Protein AF-A0A9N9KQ76-F1 (afdb_monomer_lite)

Organism: NCBI:txid746836

Sequence (365 aa):
MQRKENQVCGQCSKRFPNPEKECYYDAKLYHSNSSHLTPNASAYTSDASDVEGSPSPPTMETELFSHFTTITAYQMPSSSSQASSIWTKKVPTMALEFPYLYNAMLGIAALHKLSLNPEHSSLRAATYQFVDHTIAGHRNDISQLHAKNAEALLVTSALLSLHAHLRPIYLSSEKGYVPPVTAFRLQRGTREIVLATEPLIGTTEIHQHFANTASLDLEQPISTSTSTPSASTPRLLIPEDTHLLPYLHSADVSPQRKHLYTSTLQLLYPILSALRTGSHPIHWTRQRLLAFPEEIPSAMVGLLEEKDALALSILARYYALLGCVKGEWWLDGRAGYEIHGLTSLMPAGWETIMEWPLSLLTLGM

Radius of gyration: 27.26 Å; chains: 1; bounding box: 66×82×79 Å

Secondary structure (DSSP, 8-state):
----PPPPPS------S-TTS-------S------------------------PPPPPPHHHHHHHHHHHTGGGGSTTTTSTTHHIIIIIHHHHHTT-HHHHHHHHHHHHHHHHHH-TT-HHHHHHHHHHHHHHHHHHHHHHTT--HHHHHHHHHHHHHHHHHHHHHHHHT--SPPP---HHHHHHHHHHHHHHHHHHHHHTTSHHHHHHHHHH-TT--------------SS-----TT-GGGHHHHH-TTS-HHHHHHHHHHHHHHHHHHHHHHHT-S-HHHHHHHHHHHHHHS-HHHHHHHHTT-HHHHHHHHHHHHHHTT--S-TTTTTHHHHHHHHHHHTSPTT-HHHHHHHHHHHHH--

Structure (mmCIF, N/CA/C/O backbone):
data_AF-A0A9N9KQ76-F1
#
_entry.id   AF-A0A9N9KQ76-F1
#
loop_
_atom_site.group_PDB
_atom_site.id
_atom_site.type_symbol
_atom_site.label_atom_id
_atom_site.label_alt_id
_atom_site.label_comp_id
_atom_site.label_asym_id
_atom_site.label_entity_id
_atom_site.label_seq_id
_atom_site.pdbx_PDB_ins_code
_atom_site.Cartn_x
_atom_site.Cartn_y
_atom_site.Cartn_z
_atom_site.occupancy
_atom_site.B_iso_or_equiv
_atom_site.auth_seq_id
_atom_site.auth_comp_id
_atom_site.auth_asym_id
_atom_site.auth_atom_id
_atom_site.pdbx_PDB_model_num
ATOM 1 N N . MET A 1 1 ? -38.675 -44.792 -5.980 1.00 37.69 1 MET A N 1
ATOM 2 C CA . MET A 1 1 ? -37.775 -43.626 -6.114 1.00 37.69 1 MET A CA 1
ATOM 3 C C . MET A 1 1 ? -38.063 -42.667 -4.967 1.00 37.69 1 MET A C 1
ATOM 5 O O . MET A 1 1 ? -39.031 -41.927 -5.039 1.00 37.69 1 MET A O 1
ATOM 9 N N . GLN A 1 2 ? -37.288 -42.736 -3.884 1.00 30.62 2 GLN A N 1
ATOM 10 C CA . GLN A 1 2 ? -37.376 -41.806 -2.751 1.00 30.62 2 GLN A CA 1
ATOM 11 C C . GLN A 1 2 ? -36.026 -41.096 -2.616 1.00 30.62 2 GLN A C 1
ATOM 13 O O . GLN A 1 2 ? -34.979 -41.744 -2.606 1.00 30.62 2 GLN A O 1
ATOM 18 N N . ARG A 1 3 ? -36.073 -39.759 -2.607 1.00 29.27 3 ARG A N 1
ATOM 19 C CA . ARG A 1 3 ? -34.927 -38.859 -2.437 1.00 29.27 3 ARG A CA 1
ATOM 20 C C . ARG A 1 3 ? -34.305 -39.089 -1.057 1.00 29.27 3 ARG A C 1
ATOM 22 O O . ARG A 1 3 ? -35.017 -39.039 -0.062 1.00 29.27 3 ARG A O 1
ATOM 29 N N . LYS A 1 4 ? -32.990 -39.309 -1.005 1.00 33.75 4 LYS A N 1
ATOM 30 C CA . LYS A 1 4 ? -32.211 -39.209 0.234 1.00 33.75 4 LYS A CA 1
ATOM 31 C C . LYS A 1 4 ? -31.980 -37.727 0.531 1.00 33.75 4 LYS A C 1
ATOM 33 O O . LYS A 1 4 ? -31.319 -37.046 -0.248 1.00 33.75 4 LYS A O 1
ATOM 38 N N . GLU A 1 5 ? -32.548 -37.239 1.626 1.00 36.12 5 GLU A N 1
ATOM 39 C CA . GLU A 1 5 ? -32.148 -35.976 2.244 1.00 36.12 5 GLU A CA 1
ATOM 40 C C . GLU A 1 5 ? -30.800 -36.186 2.942 1.00 36.12 5 GLU A C 1
ATOM 42 O O . GLU A 1 5 ? -30.675 -37.035 3.825 1.00 36.12 5 GLU A O 1
ATOM 47 N N . ASN A 1 6 ? -29.776 -35.437 2.531 1.00 37.19 6 ASN A N 1
ATOM 48 C CA . ASN A 1 6 ? -28.506 -35.391 3.249 1.00 37.19 6 ASN A CA 1
ATOM 49 C C . ASN A 1 6 ? -28.643 -34.394 4.407 1.00 37.19 6 ASN A C 1
ATOM 51 O O . ASN A 1 6 ? -28.871 -33.207 4.177 1.00 37.19 6 ASN A O 1
ATOM 55 N N . GLN A 1 7 ? -28.500 -34.869 5.646 1.00 39.44 7 GLN A N 1
ATOM 56 C CA . GLN A 1 7 ? -28.429 -34.006 6.824 1.00 39.44 7 GLN A CA 1
ATOM 57 C C . GLN A 1 7 ? -27.156 -33.147 6.772 1.00 39.44 7 GLN A C 1
ATOM 59 O O . GLN A 1 7 ? -26.056 -33.653 6.551 1.00 39.44 7 GLN A O 1
ATOM 64 N N . VAL A 1 8 ? -27.309 -31.840 6.985 1.00 42.62 8 VAL A N 1
ATOM 65 C CA . VAL A 1 8 ? -26.205 -30.877 7.066 1.00 42.62 8 VAL A CA 1
ATOM 66 C C . VAL A 1 8 ? -25.707 -30.833 8.513 1.00 42.62 8 VAL A C 1
ATOM 68 O O . VAL A 1 8 ? -26.453 -30.466 9.417 1.00 42.62 8 VAL A O 1
ATOM 71 N N . CYS A 1 9 ? -24.450 -31.216 8.748 1.00 52.62 9 CYS A N 1
ATOM 72 C CA . CYS A 1 9 ? -23.813 -31.125 10.064 1.00 52.62 9 CYS A CA 1
ATOM 73 C C . CYS A 1 9 ? -23.212 -29.725 10.272 1.00 52.62 9 CYS A C 1
ATOM 75 O O . CYS A 1 9 ? -22.296 -29.326 9.554 1.00 52.62 9 CYS A O 1
ATOM 77 N N . GLY A 1 10 ? -23.721 -28.990 11.264 1.00 40.47 10 GLY A N 1
ATOM 78 C CA . GLY A 1 10 ? -23.342 -27.606 11.567 1.00 40.47 10 GLY A CA 1
ATOM 79 C C . GLY A 1 10 ? -22.159 -27.407 12.521 1.00 40.47 10 GLY A C 1
ATOM 80 O O . GLY A 1 10 ? -21.915 -26.267 12.893 1.00 40.47 10 GLY A O 1
ATOM 81 N N . GLN A 1 11 ? -21.427 -28.448 12.945 1.00 45.59 11 GLN A N 1
ATOM 82 C CA . GLN A 1 11 ? -20.316 -28.303 13.910 1.00 45.59 11 GLN A CA 1
ATOM 83 C C . GLN A 1 11 ? -19.224 -29.389 13.775 1.00 45.59 11 GLN A C 1
ATOM 85 O O . GLN A 1 11 ? -18.921 -30.099 14.731 1.00 45.59 11 GLN A O 1
ATOM 90 N N . CYS A 1 12 ? -18.592 -29.542 12.604 1.00 45.84 12 CYS A N 1
ATOM 91 C CA . CYS A 1 12 ? -17.417 -30.418 12.474 1.00 45.84 12 CYS A CA 1
ATOM 92 C C . CYS A 1 12 ? -16.104 -29.612 12.472 1.00 45.84 12 CYS A C 1
ATOM 94 O O . CYS A 1 12 ? -15.801 -28.897 11.520 1.00 45.84 12 CYS A O 1
ATOM 96 N N . SER A 1 13 ? -15.300 -29.752 13.529 1.00 46.09 13 SER A N 1
ATOM 97 C CA . SER A 1 13 ? -14.017 -29.061 13.753 1.00 46.09 13 SER A CA 1
ATOM 98 C C . SER A 1 13 ? -12.781 -29.814 13.221 1.00 46.09 13 SER A C 1
ATOM 100 O O . SER A 1 13 ? -11.657 -29.547 13.639 1.00 46.09 13 SER A O 1
ATOM 102 N N . LYS A 1 14 ? -12.944 -30.727 12.252 1.00 40.22 14 LYS A N 1
ATOM 103 C CA . LYS A 1 14 ? -11.821 -31.372 11.544 1.00 40.22 14 LYS A CA 1
ATOM 104 C C . LYS A 1 14 ? -11.851 -31.034 10.053 1.00 40.22 14 LYS A C 1
ATOM 106 O O . LYS A 1 14 ? -12.509 -31.712 9.273 1.00 40.22 14 LYS A O 1
ATOM 111 N N . ARG A 1 15 ? -11.098 -30.011 9.636 1.00 39.91 15 ARG A N 1
ATOM 112 C CA . ARG A 1 15 ? -10.727 -29.831 8.221 1.00 39.91 15 ARG A CA 1
ATOM 113 C C . ARG A 1 15 ? -9.526 -30.734 7.928 1.00 39.91 15 ARG A C 1
ATOM 115 O O . ARG A 1 15 ? -8.421 -30.435 8.368 1.00 39.91 15 ARG A O 1
ATOM 122 N N . PHE A 1 16 ? -9.736 -31.853 7.233 1.00 43.56 16 PHE A N 1
ATOM 123 C CA . PHE A 1 16 ? -8.632 -32.685 6.738 1.00 43.56 16 PHE A CA 1
ATOM 124 C C . PHE A 1 16 ? -8.076 -32.122 5.416 1.00 43.56 16 PHE A C 1
ATOM 126 O O . PHE A 1 16 ? -8.862 -31.690 4.575 1.00 43.56 16 PHE A O 1
ATOM 133 N N . PRO A 1 17 ? -6.748 -32.160 5.193 1.00 41.34 17 PRO A N 1
ATOM 134 C CA . PRO A 1 17 ? -6.106 -31.620 3.995 1.00 41.34 17 PRO A CA 1
ATOM 135 C C . PRO A 1 17 ? -6.019 -32.618 2.823 1.00 41.34 17 PRO A C 1
ATOM 137 O O . PRO A 1 17 ? -5.163 -32.447 1.963 1.00 41.34 17 PRO A O 1
ATOM 140 N N . ASN A 1 18 ? -6.846 -33.672 2.770 1.00 39.09 18 ASN A N 1
ATOM 141 C CA . ASN A 1 18 ? -6.712 -34.707 1.736 1.00 39.09 18 ASN A CA 1
ATOM 142 C C . ASN A 1 18 ? -8.079 -35.121 1.140 1.00 39.09 18 ASN A C 1
ATOM 144 O O . ASN A 1 18 ? -8.883 -35.708 1.867 1.00 39.09 18 ASN A O 1
ATOM 148 N N . PRO A 1 19 ? -8.371 -34.816 -0.142 1.00 45.69 19 PRO A N 1
ATOM 149 C CA . PRO A 1 19 ? -9.702 -34.974 -0.741 1.00 45.69 19 PRO A CA 1
ATOM 150 C C . PRO A 1 19 ? -10.088 -36.411 -1.140 1.00 45.69 19 PRO A C 1
ATOM 152 O O . PRO A 1 19 ? -11.208 -36.621 -1.589 1.00 45.69 19 PRO A O 1
ATOM 155 N N . GLU A 1 20 ? -9.218 -37.410 -0.957 1.00 49.28 20 GLU A N 1
ATOM 156 C CA . GLU A 1 20 ? -9.476 -38.797 -1.400 1.00 49.28 20 GLU A CA 1
ATOM 157 C C . GLU A 1 20 ? -10.014 -39.744 -0.309 1.00 49.28 20 GLU A C 1
ATOM 159 O O . GLU A 1 20 ? -10.199 -40.935 -0.554 1.00 49.28 20 GLU A O 1
ATOM 164 N N . LYS A 1 21 ? -10.287 -39.257 0.909 1.00 49.00 21 LYS A N 1
ATOM 165 C CA . LYS A 1 21 ? -10.915 -40.070 1.969 1.00 49.00 21 LYS A CA 1
ATOM 166 C C . LYS A 1 21 ? -12.340 -39.592 2.234 1.00 49.00 21 LYS A C 1
ATOM 168 O O . LYS A 1 21 ? -12.540 -38.564 2.876 1.00 49.00 21 LYS A O 1
ATOM 173 N N . GLU A 1 22 ? -13.325 -40.349 1.753 1.00 44.34 22 GLU A N 1
ATOM 174 C CA . GLU A 1 22 ? -14.744 -40.103 2.031 1.00 44.34 22 GLU A CA 1
ATOM 175 C C . GLU A 1 22 ? -15.066 -40.256 3.529 1.00 44.34 22 GLU A C 1
ATOM 177 O O . GLU A 1 22 ? -14.532 -41.116 4.233 1.00 44.34 22 GLU A O 1
ATOM 182 N N . CYS A 1 23 ? -15.956 -39.395 4.027 1.00 46.06 23 CYS A N 1
ATOM 183 C CA . CYS A 1 23 ? -16.432 -39.406 5.407 1.00 46.06 23 CYS A CA 1
ATOM 184 C C . CYS A 1 23 ? -17.446 -40.546 5.601 1.00 46.06 23 CYS A C 1
ATOM 186 O O . CYS A 1 23 ? -18.544 -40.487 5.051 1.00 46.06 23 CYS A O 1
ATOM 188 N N . TYR A 1 24 ? -17.098 -41.571 6.385 1.00 43.66 24 TYR A N 1
ATOM 189 C CA . TYR A 1 24 ? -18.019 -42.651 6.755 1.00 43.66 24 TYR A CA 1
ATOM 190 C C . TYR A 1 24 ? -18.541 -42.445 8.183 1.00 43.66 24 TYR A C 1
ATOM 192 O O . TYR A 1 24 ? -17.758 -42.235 9.111 1.00 43.66 24 TYR A O 1
ATOM 200 N N . TYR A 1 25 ? -19.862 -42.508 8.359 1.00 41.03 25 TYR A N 1
ATOM 201 C CA . TYR A 1 25 ? -20.544 -42.397 9.651 1.00 41.03 25 TYR A CA 1
ATOM 202 C C . TYR A 1 25 ? -21.194 -43.744 9.990 1.00 41.03 25 TYR A C 1
ATOM 204 O O . TYR A 1 25 ? -22.063 -44.204 9.249 1.00 41.03 25 TYR A O 1
ATOM 212 N N . ASP A 1 26 ? -20.781 -44.391 11.084 1.00 36.34 26 ASP A N 1
ATOM 213 C CA . ASP A 1 26 ? -21.342 -45.682 11.505 1.00 36.34 26 ASP A CA 1
ATOM 214 C C . ASP A 1 26 ? -22.469 -45.470 12.530 1.00 36.34 26 ASP A C 1
ATOM 216 O O . ASP A 1 26 ? -22.240 -45.141 13.693 1.00 36.34 26 ASP A O 1
ATOM 220 N N . ALA A 1 27 ? -23.717 -45.604 12.081 1.00 40.03 27 ALA A N 1
ATOM 221 C CA . ALA A 1 27 ? -24.919 -45.246 12.840 1.00 40.03 27 ALA A CA 1
ATOM 222 C C . ALA A 1 27 ? -25.415 -46.337 13.816 1.00 40.03 27 ALA A C 1
ATOM 224 O O . ALA A 1 27 ? -26.585 -46.331 14.199 1.00 40.03 27 ALA A O 1
ATOM 225 N N . LYS A 1 28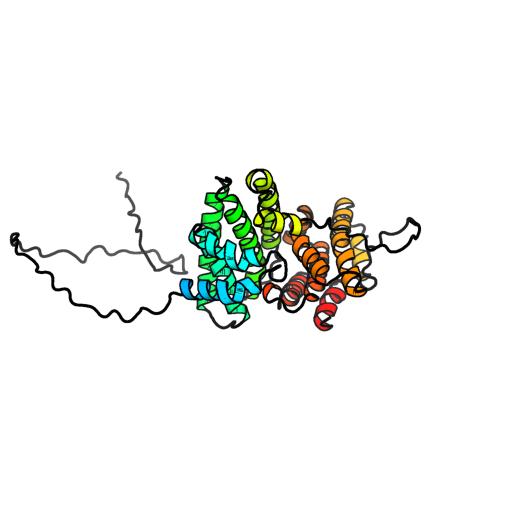 ? -24.577 -47.299 14.222 1.00 36.72 28 LYS A N 1
ATOM 226 C CA . LYS A 1 28 ? -25.012 -48.458 15.024 1.00 36.72 28 LYS A CA 1
ATOM 227 C C . LYS A 1 28 ? -24.297 -48.591 16.369 1.00 36.72 28 LYS A C 1
ATOM 229 O O . LYS A 1 28 ? -23.638 -49.597 16.585 1.00 36.72 28 LYS A O 1
ATOM 234 N N . LEU A 1 29 ? -24.468 -47.648 17.303 1.00 38.72 29 LEU A N 1
ATOM 235 C CA . LEU A 1 29 ? -24.048 -47.884 18.702 1.00 38.72 29 LEU A CA 1
ATOM 236 C C . LEU A 1 29 ? -24.942 -47.315 19.823 1.00 38.72 29 LEU A C 1
ATOM 238 O O . LEU A 1 29 ? -24.546 -47.387 20.978 1.00 38.72 29 LEU A O 1
ATOM 242 N N . TYR A 1 30 ? -26.169 -46.850 19.563 1.00 34.22 30 TYR A N 1
ATOM 243 C CA . TYR A 1 30 ? -27.083 -46.487 20.662 1.00 34.22 30 TYR A CA 1
ATOM 244 C C . TYR A 1 30 ? -28.485 -47.068 20.487 1.00 34.22 30 TYR A C 1
ATOM 246 O O . TYR A 1 30 ? -29.419 -46.398 20.053 1.00 34.22 30 TYR A O 1
ATOM 254 N N . HIS A 1 31 ? -28.637 -48.330 20.885 1.00 35.84 31 HIS A N 1
ATOM 255 C CA . HIS A 1 31 ? -29.920 -48.894 21.293 1.00 35.84 31 HIS A CA 1
ATOM 256 C C . HIS A 1 31 ? -29.763 -49.626 22.628 1.00 35.84 31 HIS A C 1
ATOM 258 O O . HIS A 1 31 ? -28.808 -50.377 22.806 1.00 35.84 31 HIS A O 1
ATOM 264 N N . SER A 1 32 ? -30.769 -49.435 23.492 1.00 33.00 32 SER A N 1
ATOM 265 C CA . SER A 1 32 ? -31.017 -50.031 24.821 1.00 33.00 32 SER A CA 1
ATOM 266 C C . SER A 1 32 ? -30.259 -49.366 25.993 1.00 33.00 32 SER A C 1
ATOM 268 O O . SER A 1 32 ? -29.054 -49.191 25.922 1.00 33.00 32 SER A O 1
ATOM 270 N N . ASN A 1 33 ? -30.876 -48.907 27.092 1.00 29.59 33 ASN A N 1
ATOM 271 C CA . ASN A 1 33 ? -32.210 -49.156 27.648 1.00 29.59 33 ASN A CA 1
ATOM 272 C C . ASN A 1 33 ? -32.799 -47.917 28.345 1.00 29.59 33 ASN A C 1
ATOM 274 O O . ASN A 1 33 ? -32.125 -47.233 29.110 1.00 29.59 33 ASN A O 1
ATOM 278 N N . SER A 1 34 ? -34.096 -47.703 28.113 1.00 32.66 34 SER A N 1
ATOM 279 C CA . SER A 1 34 ? -34.979 -46.841 28.899 1.00 32.66 34 SER A CA 1
ATOM 280 C C . SER A 1 34 ? -35.566 -47.644 30.061 1.00 32.66 34 SER A C 1
ATOM 282 O O . SER A 1 34 ? -36.070 -48.747 29.849 1.00 32.66 34 SER A O 1
ATOM 284 N N . SER A 1 35 ? -35.558 -47.078 31.267 1.00 32.50 35 SER A N 1
ATOM 285 C CA . SER A 1 35 ? -36.451 -47.485 32.354 1.00 32.50 35 SER A CA 1
ATOM 286 C C . SER A 1 35 ? -37.044 -46.241 33.016 1.00 32.50 35 SER A C 1
ATOM 288 O O . SER A 1 35 ? -36.326 -45.409 33.565 1.00 32.50 35 SER A O 1
ATOM 290 N N . HIS A 1 36 ? -38.368 -46.137 32.910 1.00 36.47 36 HIS A N 1
ATOM 291 C CA . HIS A 1 36 ? -39.260 -45.134 33.487 1.00 36.47 36 HIS A CA 1
ATOM 292 C C . HIS A 1 36 ? -39.104 -44.954 35.003 1.00 36.47 36 HIS A C 1
ATOM 294 O O . HIS A 1 36 ? -39.212 -45.951 35.707 1.00 36.47 36 HIS A O 1
ATOM 300 N N . LEU A 1 37 ? -39.053 -43.703 35.490 1.00 30.59 37 LEU A N 1
ATOM 301 C CA . LEU A 1 37 ? -39.674 -43.255 36.750 1.00 30.59 37 LEU A CA 1
ATOM 302 C C . LEU A 1 37 ? -40.077 -41.760 36.647 1.00 30.59 37 LEU A C 1
ATOM 304 O O . LEU A 1 37 ? -39.435 -40.967 35.966 1.00 30.59 37 LEU A O 1
ATOM 308 N N . THR A 1 38 ? -41.206 -41.433 37.272 1.00 34.19 38 THR A N 1
ATOM 309 C CA . THR A 1 38 ? -42.060 -40.223 37.220 1.00 34.19 38 THR A CA 1
ATOM 310 C C . THR A 1 38 ? -41.456 -38.914 37.775 1.00 34.19 38 THR A C 1
ATOM 312 O O . THR A 1 38 ? -40.488 -38.969 38.530 1.00 34.19 38 THR A O 1
ATOM 315 N N . PRO A 1 39 ? -42.046 -37.730 37.475 1.00 36.03 39 PRO A N 1
ATOM 316 C CA . PRO A 1 39 ? -41.497 -36.436 37.877 1.00 36.03 39 PRO A CA 1
ATOM 317 C C . PRO A 1 39 ? -41.871 -36.102 39.325 1.00 36.03 39 PRO A C 1
ATOM 319 O O . PRO A 1 39 ? -43.053 -36.024 39.651 1.00 36.03 39 PRO A O 1
ATOM 322 N N . ASN A 1 40 ? -40.875 -35.864 40.182 1.00 29.98 40 ASN A N 1
ATOM 323 C CA . ASN A 1 40 ? -41.104 -35.309 41.512 1.00 29.98 40 ASN A CA 1
ATOM 324 C C . ASN A 1 40 ? -40.474 -33.917 41.606 1.00 29.98 40 ASN A C 1
ATOM 326 O O . ASN A 1 40 ? -39.255 -33.759 41.541 1.00 29.98 40 ASN A O 1
ATOM 330 N N . ALA A 1 41 ? -41.336 -32.912 41.737 1.00 39.62 41 ALA A N 1
ATOM 331 C CA . ALA A 1 41 ? -40.964 -31.548 42.060 1.00 39.62 41 ALA A CA 1
ATOM 332 C C . ALA A 1 41 ? -40.412 -31.507 43.489 1.00 39.62 41 ALA A C 1
ATOM 334 O O . ALA A 1 41 ? -41.131 -31.801 44.439 1.00 39.62 41 ALA A O 1
ATOM 335 N N . SER A 1 42 ? -39.142 -31.136 43.644 1.00 32.53 42 SER A N 1
ATOM 336 C CA . SER A 1 42 ? -38.586 -30.707 44.929 1.00 32.53 42 SER A CA 1
ATOM 337 C C . SER A 1 42 ? -37.598 -29.581 44.666 1.00 32.53 42 SER A C 1
ATOM 339 O O . SER A 1 42 ? -36.749 -29.684 43.784 1.00 32.53 42 SER A O 1
ATOM 341 N N . ALA A 1 43 ? -37.777 -28.493 45.405 1.00 42.72 43 ALA A N 1
ATOM 342 C CA . ALA A 1 43 ? -36.998 -27.273 45.349 1.00 42.72 43 ALA A CA 1
ATOM 343 C C . ALA A 1 43 ? -35.486 -27.538 45.403 1.00 42.72 43 ALA A C 1
ATOM 345 O O . ALA A 1 43 ? -34.996 -28.126 46.365 1.00 42.72 43 ALA A O 1
ATOM 346 N N . TYR A 1 44 ? -34.752 -27.033 44.411 1.00 34.09 44 TYR A N 1
ATOM 347 C CA . TYR A 1 44 ? -33.324 -26.792 44.567 1.00 34.09 44 TYR A CA 1
ATOM 348 C C . TYR A 1 44 ? -33.148 -25.394 45.141 1.00 34.09 44 TYR A C 1
ATOM 350 O O . TYR A 1 44 ? -33.293 -24.373 44.470 1.00 34.09 44 TYR A O 1
ATOM 358 N N . THR A 1 45 ? -32.908 -25.400 46.445 1.00 35.59 45 THR A N 1
ATOM 359 C CA . THR A 1 45 ? -32.267 -24.336 47.198 1.00 35.59 45 THR A CA 1
ATOM 360 C C . THR A 1 45 ? -31.049 -23.817 46.444 1.00 35.59 45 THR A C 1
ATOM 362 O O . THR A 1 45 ? -30.196 -24.590 46.016 1.00 35.59 45 THR A O 1
ATOM 365 N N . SER A 1 46 ? -31.006 -22.493 46.309 1.00 43.94 46 SER A N 1
ATOM 366 C CA . SER A 1 46 ? -29.826 -21.695 45.993 1.00 43.94 46 SER A CA 1
ATOM 367 C C . SER A 1 46 ? -28.666 -22.131 46.886 1.00 43.94 46 SER A C 1
ATOM 369 O O . SER A 1 46 ? -28.606 -21.730 48.048 1.00 43.94 46 SER A O 1
ATOM 371 N N . ASP A 1 47 ? -27.758 -22.926 46.335 1.00 34.75 47 ASP A N 1
ATOM 372 C CA . ASP A 1 47 ? -26.406 -23.031 46.855 1.00 34.75 47 ASP A CA 1
ATOM 373 C C . ASP A 1 47 ? -25.534 -22.181 45.932 1.00 34.75 47 ASP A C 1
ATOM 375 O O . ASP A 1 47 ? -25.085 -22.613 44.868 1.00 34.75 47 ASP A O 1
ATOM 379 N N . ALA A 1 48 ? -25.418 -20.903 46.293 1.00 42.75 48 ALA A N 1
ATOM 380 C CA . ALA A 1 48 ? -24.432 -19.998 45.734 1.00 42.75 48 ALA A CA 1
ATOM 381 C C . ALA A 1 48 ? -23.066 -20.468 46.241 1.00 42.75 48 ALA A C 1
ATOM 383 O O . ALA A 1 48 ? -22.534 -19.961 47.224 1.00 42.75 48 ALA A O 1
ATOM 384 N N . SER A 1 49 ? -22.529 -21.502 45.599 1.00 41.53 49 SER A N 1
ATOM 385 C CA . SER A 1 49 ? -21.112 -21.804 45.698 1.00 41.53 49 SER A CA 1
ATOM 386 C C . SER A 1 49 ? -20.407 -20.731 44.879 1.00 41.53 49 SER A C 1
ATOM 388 O O . SER A 1 49 ? -20.404 -20.779 43.648 1.00 41.53 49 SER A O 1
ATOM 390 N N . ASP A 1 50 ? -19.865 -19.737 45.579 1.00 46.44 50 ASP A N 1
ATOM 391 C CA . ASP A 1 50 ? -18.862 -18.819 45.057 1.00 46.44 50 ASP A CA 1
ATOM 392 C C . ASP A 1 50 ? -17.710 -19.648 44.478 1.00 46.44 50 ASP A C 1
ATOM 394 O O . ASP A 1 50 ? -16.791 -20.084 45.172 1.00 46.44 50 ASP A O 1
ATOM 398 N N . VAL A 1 51 ? -17.780 -19.910 43.175 1.00 51.34 51 VAL A N 1
ATOM 399 C CA . VAL A 1 51 ? -16.608 -20.283 42.401 1.00 51.34 51 VAL A CA 1
ATOM 400 C C . VAL A 1 51 ? -15.809 -18.995 42.286 1.00 51.34 51 VAL A C 1
ATOM 402 O O . VAL A 1 51 ? -16.104 -18.157 41.434 1.00 51.34 51 VAL A O 1
ATOM 405 N N . GLU A 1 52 ? -14.816 -18.820 43.162 1.00 51.03 52 GLU A N 1
ATOM 406 C CA . GLU A 1 52 ? -13.693 -17.910 42.927 1.00 51.03 52 GLU A CA 1
ATOM 407 C C . GLU A 1 52 ? -13.039 -18.325 41.602 1.00 51.03 52 GLU A C 1
ATOM 409 O O . GLU A 1 52 ? -12.122 -19.147 41.531 1.00 51.03 52 GLU A O 1
ATOM 414 N N . GLY A 1 53 ? -13.586 -17.802 40.507 1.00 53.81 53 GLY A N 1
ATOM 415 C CA . GLY A 1 53 ? -13.042 -17.960 39.178 1.00 53.81 53 GLY A CA 1
ATOM 416 C C . GLY A 1 53 ? -11.721 -17.221 39.147 1.00 53.81 53 GLY A C 1
ATOM 417 O O . GLY A 1 53 ? -11.697 -15.994 39.076 1.00 53.81 53 GLY A O 1
ATOM 418 N N . SER A 1 54 ? -10.616 -17.966 39.198 1.00 61.53 54 SER A N 1
ATOM 419 C CA . SER A 1 54 ? -9.324 -17.427 38.778 1.00 61.53 54 SER A CA 1
ATOM 420 C C . SER A 1 54 ? -9.529 -16.717 37.435 1.00 61.53 54 SER A C 1
ATOM 422 O O . SER A 1 54 ? -10.140 -17.321 36.545 1.00 61.53 54 SER A O 1
ATOM 424 N N . PRO A 1 55 ? -9.094 -15.453 37.275 1.00 68.44 55 PRO A N 1
ATOM 425 C CA . PRO A 1 55 ? -9.336 -14.723 36.043 1.00 68.44 55 PRO A CA 1
ATOM 426 C C . PRO A 1 55 ? -8.744 -15.523 34.885 1.00 68.44 55 PRO A C 1
ATOM 428 O O . PRO A 1 55 ? -7.555 -15.852 34.887 1.00 68.44 55 PRO A O 1
ATOM 431 N N . SER A 1 56 ? -9.591 -15.884 33.918 1.00 73.31 56 SER A N 1
ATOM 432 C CA . SER A 1 56 ? -9.137 -16.519 32.685 1.00 73.31 56 SER A CA 1
ATOM 433 C C . SER A 1 56 ? -8.063 -15.633 32.050 1.00 73.31 56 SER A C 1
ATOM 435 O O . SER A 1 56 ? -8.225 -14.406 32.065 1.00 73.31 56 SER A O 1
ATOM 437 N N . PRO A 1 57 ? -6.984 -16.210 31.495 1.00 79.19 57 PRO A N 1
ATOM 438 C CA . PRO A 1 57 ? -5.960 -15.413 30.838 1.00 79.19 57 PRO A CA 1
ATOM 439 C C . PRO A 1 57 ? -6.591 -14.539 29.740 1.00 79.19 57 PRO A C 1
ATOM 441 O O . PRO A 1 57 ? -7.603 -14.941 29.152 1.00 79.19 57 PRO A O 1
ATOM 444 N N . PRO A 1 58 ? -6.028 -13.348 29.460 1.00 83.94 58 PRO A N 1
ATOM 445 C CA . PRO A 1 58 ? -6.520 -12.486 28.394 1.00 83.94 58 PRO A CA 1
ATOM 446 C C . PRO A 1 58 ? -6.622 -13.248 27.069 1.00 83.94 58 PRO A C 1
ATOM 448 O O . PRO A 1 58 ? -5.742 -14.035 26.721 1.00 83.94 58 PRO A O 1
ATOM 451 N N . THR A 1 59 ? -7.702 -13.018 26.323 1.00 92.06 59 THR A N 1
ATOM 452 C CA . THR A 1 59 ? -7.834 -13.578 24.971 1.00 92.06 59 THR A CA 1
ATOM 453 C C . THR A 1 59 ? -6.825 -12.926 24.022 1.00 92.06 59 THR A C 1
ATOM 455 O O . THR A 1 59 ? -6.380 -11.797 24.260 1.00 92.06 59 THR A O 1
ATOM 458 N N . MET A 1 60 ? -6.491 -13.600 22.916 1.00 94.44 60 MET A N 1
ATOM 459 C CA . MET A 1 60 ? -5.599 -13.044 21.890 1.00 94.44 60 MET A CA 1
ATOM 460 C C . MET A 1 60 ? -6.131 -11.709 21.358 1.00 94.44 60 MET A C 1
ATOM 462 O O . MET A 1 60 ? -5.369 -10.771 21.143 1.00 94.44 60 MET A O 1
ATOM 466 N N . GLU A 1 61 ? -7.443 -11.603 21.184 1.00 96.25 61 GLU A N 1
ATOM 467 C CA . GLU A 1 61 ? -8.141 -10.404 20.743 1.00 96.25 61 GLU A CA 1
ATOM 468 C C . GLU A 1 61 ? -7.957 -9.255 21.737 1.00 96.25 61 GLU A C 1
ATOM 470 O O . GLU A 1 61 ? -7.639 -8.137 21.331 1.00 96.25 61 GLU A O 1
ATOM 475 N N . THR A 1 62 ? -8.073 -9.527 23.043 1.00 96.25 62 THR A N 1
ATOM 476 C CA . THR A 1 62 ? -7.822 -8.529 24.096 1.00 96.25 62 THR A CA 1
ATOM 477 C C . THR A 1 62 ? -6.372 -8.046 24.073 1.00 96.25 62 THR A C 1
ATOM 479 O O . THR A 1 62 ? -6.122 -6.840 24.136 1.00 96.25 62 THR A O 1
ATOM 482 N N . GLU A 1 63 ? -5.409 -8.961 23.938 1.00 95.81 63 GLU A N 1
ATOM 483 C CA . GLU A 1 63 ? -3.993 -8.599 23.843 1.00 95.81 63 GLU A CA 1
ATOM 484 C C . GLU A 1 63 ? -3.681 -7.778 22.590 1.00 95.81 63 GLU A C 1
ATOM 486 O O . GLU A 1 63 ? -2.918 -6.816 22.655 1.00 95.81 63 GLU A O 1
ATOM 491 N N . LEU A 1 64 ? -4.249 -8.148 21.441 1.00 98.00 64 LEU A N 1
ATOM 492 C CA . LEU A 1 64 ? -4.045 -7.441 20.178 1.00 98.00 64 LEU A CA 1
ATOM 493 C C . LEU A 1 64 ? -4.718 -6.068 20.182 1.00 98.00 64 LEU A C 1
ATOM 495 O O . LEU A 1 64 ? -4.125 -5.107 19.698 1.00 98.00 64 LEU A O 1
ATOM 499 N N . PHE A 1 65 ? -5.904 -5.942 20.778 1.00 98.19 65 PHE A N 1
ATOM 500 C CA . PHE A 1 65 ? -6.567 -4.654 20.968 1.00 98.19 65 PHE A CA 1
ATOM 501 C C . PHE A 1 65 ? -5.741 -3.732 21.874 1.00 98.19 65 PHE A C 1
ATOM 503 O O . PHE A 1 65 ? -5.523 -2.559 21.554 1.00 98.19 65 PHE A O 1
ATOM 510 N N . SER A 1 66 ? -5.220 -4.268 22.983 1.00 97.94 66 SER A N 1
ATOM 511 C CA . SER A 1 66 ? -4.311 -3.538 23.872 1.00 97.94 66 SER A CA 1
ATOM 512 C C . SER A 1 66 ? -3.030 -3.121 23.139 1.00 97.94 66 SER A C 1
ATOM 514 O O . SER A 1 66 ? -2.654 -1.950 23.172 1.00 97.94 66 SER A O 1
ATOM 516 N N . HIS A 1 67 ? -2.406 -4.031 22.385 1.00 97.81 67 HIS A N 1
ATOM 517 C CA . HIS A 1 67 ? -1.213 -3.741 21.577 1.00 97.81 67 HIS A CA 1
ATOM 518 C C . HIS A 1 67 ? -1.476 -2.691 20.492 1.00 97.81 67 HIS A C 1
ATOM 520 O O . HIS A 1 67 ? -0.617 -1.855 20.197 1.00 97.81 67 HIS A O 1
ATOM 526 N N . PHE A 1 68 ? -2.668 -2.702 19.889 1.00 98.31 68 PHE A N 1
ATOM 527 C CA . PHE A 1 68 ? -3.048 -1.683 18.920 1.00 98.31 68 PHE A CA 1
ATOM 528 C C . PHE A 1 68 ? -3.106 -0.303 19.574 1.00 98.31 68 PHE A C 1
ATOM 530 O O . PHE A 1 68 ? -2.418 0.618 19.142 1.00 98.31 68 PHE A O 1
ATOM 537 N N . THR A 1 69 ? -3.902 -0.182 20.634 1.00 97.62 69 THR A N 1
ATOM 538 C CA . THR A 1 69 ? -4.207 1.096 21.296 1.00 97.62 69 THR A CA 1
ATOM 539 C C . THR A 1 69 ? -3.013 1.715 22.017 1.00 97.62 69 THR A C 1
ATOM 541 O O . THR A 1 69 ? -2.941 2.936 22.122 1.00 97.62 69 THR A O 1
ATOM 544 N N . THR A 1 70 ? -2.065 0.902 22.488 1.00 97.06 70 THR A N 1
ATOM 545 C CA . THR A 1 70 ? -0.909 1.379 23.268 1.00 97.06 70 THR A CA 1
ATOM 546 C C . THR A 1 70 ? 0.368 1.554 22.452 1.00 97.06 70 THR A C 1
ATOM 548 O O . THR A 1 70 ? 1.196 2.385 22.815 1.00 97.06 70 THR A O 1
ATOM 551 N N . ILE A 1 71 ? 0.538 0.808 21.353 1.00 96.81 71 ILE A N 1
ATOM 552 C CA . ILE A 1 71 ? 1.783 0.818 20.569 1.00 96.81 71 ILE A CA 1
ATOM 553 C C . ILE A 1 71 ? 1.495 1.061 19.087 1.00 96.81 71 ILE A C 1
ATOM 555 O O . ILE A 1 71 ? 1.931 2.067 18.529 1.00 96.81 71 ILE A O 1
ATOM 559 N N . THR A 1 72 ? 0.738 0.168 18.443 1.00 97.12 72 THR A N 1
ATOM 560 C CA . THR A 1 72 ? 0.607 0.157 16.971 1.00 97.12 72 THR A CA 1
ATOM 561 C C . THR A 1 72 ? 0.009 1.454 16.432 1.00 97.12 72 THR A C 1
ATOM 563 O O . THR A 1 72 ? 0.518 1.993 15.455 1.00 97.12 72 THR A O 1
ATOM 566 N N . ALA A 1 73 ? -1.017 2.002 17.089 1.00 96.31 73 ALA A N 1
ATOM 567 C CA . ALA A 1 73 ? -1.693 3.234 16.683 1.00 96.31 73 ALA A CA 1
ATOM 568 C C . ALA A 1 73 ? -0.741 4.438 16.552 1.00 96.31 73 ALA A C 1
ATOM 570 O O . ALA A 1 73 ? -0.907 5.266 15.656 1.00 96.31 73 ALA A O 1
ATOM 571 N N . TYR A 1 74 ? 0.290 4.511 17.398 1.00 94.00 74 TYR A N 1
ATOM 572 C CA . TYR A 1 74 ? 1.295 5.580 17.379 1.00 94.00 74 TYR A CA 1
ATOM 573 C C . TYR A 1 74 ? 2.347 5.402 16.277 1.00 94.00 74 TYR A C 1
ATOM 575 O O . TYR A 1 74 ? 3.112 6.323 15.999 1.00 94.00 74 TYR A O 1
ATOM 583 N N . GLN A 1 75 ? 2.359 4.248 15.614 1.00 92.69 75 GLN A N 1
ATOM 584 C CA . GLN A 1 75 ? 3.280 3.894 14.532 1.00 92.69 75 GLN A CA 1
ATOM 585 C C . GLN A 1 75 ? 2.540 3.606 13.214 1.00 92.69 75 GLN A C 1
ATOM 587 O O . GLN A 1 75 ? 3.105 3.031 12.283 1.00 92.69 75 GLN A O 1
ATOM 592 N N . MET A 1 76 ? 1.261 3.982 13.132 1.00 91.44 76 MET A N 1
ATOM 593 C CA . MET A 1 76 ? 0.480 3.929 11.898 1.00 91.44 76 MET A CA 1
ATOM 594 C C . MET A 1 76 ? 0.905 5.036 10.920 1.00 91.44 76 MET A C 1
ATOM 596 O O . MET A 1 76 ? 1.437 6.068 11.338 1.00 91.44 76 MET A O 1
ATOM 600 N N . PRO A 1 77 ? 0.634 4.884 9.611 1.00 84.25 77 PRO A N 1
ATOM 601 C CA . PRO A 1 77 ? 0.836 5.954 8.643 1.00 84.25 77 PRO A CA 1
ATOM 602 C C . PRO A 1 77 ? 0.226 7.283 9.106 1.00 84.25 77 PRO A C 1
ATOM 604 O O . PRO A 1 77 ? -0.927 7.335 9.528 1.00 84.25 77 PRO A O 1
ATOM 607 N N . SER A 1 78 ? 1.008 8.361 9.031 1.00 77.12 78 SER A N 1
ATOM 608 C CA . SER A 1 78 ? 0.596 9.713 9.441 1.00 77.12 78 SER A CA 1
ATOM 609 C C . SER A 1 78 ? 0.317 9.895 10.945 1.00 77.12 78 SER A C 1
ATOM 611 O O . SER A 1 78 ? -0.256 10.917 11.333 1.00 77.12 78 SER A O 1
ATOM 613 N N . SER A 1 79 ? 0.759 8.976 11.813 1.00 74.06 79 SER A N 1
ATOM 614 C CA . SER A 1 79 ? 0.608 9.089 13.276 1.00 74.06 79 SER A CA 1
ATOM 615 C C . SER A 1 79 ? 1.348 10.281 13.899 1.00 74.06 79 SER A C 1
ATOM 617 O O . SER A 1 79 ? 0.981 10.725 14.985 1.00 74.06 79 SER A O 1
ATOM 619 N N . SER A 1 80 ? 2.355 10.824 13.209 1.00 67.81 80 SER A N 1
ATOM 620 C CA . SER A 1 80 ? 3.099 12.032 13.593 1.00 67.81 80 SER A CA 1
ATOM 621 C C . SER A 1 80 ? 2.454 13.339 13.113 1.00 67.81 80 SER A C 1
ATOM 623 O O . SER A 1 80 ? 2.980 14.420 13.374 1.00 67.81 80 SER A O 1
ATOM 625 N N . SER A 1 81 ? 1.326 13.260 12.402 1.00 75.88 81 SER A N 1
ATOM 626 C CA . SER A 1 81 ? 0.593 14.425 11.902 1.00 75.88 81 SER A CA 1
ATOM 627 C C . SER A 1 81 ? -0.502 14.879 12.875 1.00 75.88 81 SER A C 1
ATOM 629 O O . SER A 1 81 ? -0.809 14.209 13.862 1.00 75.88 81 SER A O 1
ATOM 631 N N . GLN A 1 82 ? -1.166 15.991 12.550 1.00 72.19 82 GLN A N 1
ATOM 632 C CA . GLN A 1 82 ? -2.361 16.449 13.273 1.00 72.19 82 GLN A CA 1
ATOM 633 C C . GLN A 1 82 ? -3.485 15.389 13.287 1.00 72.19 82 GLN A C 1
ATOM 635 O O . GLN A 1 82 ? -4.309 15.386 14.195 1.00 72.19 82 GLN A O 1
ATOM 640 N N . ALA A 1 83 ? -3.459 14.434 12.349 1.00 78.44 83 ALA A N 1
ATOM 641 C CA . ALA A 1 83 ? -4.405 13.325 12.247 1.00 78.44 83 ALA A CA 1
ATOM 642 C C . ALA A 1 83 ? -4.084 12.124 13.169 1.00 78.44 83 ALA A C 1
ATOM 644 O O . ALA A 1 83 ? -4.731 11.083 13.074 1.00 78.44 83 ALA A O 1
ATOM 645 N N . SER A 1 84 ? -3.120 12.240 14.094 1.00 87.81 84 SER A N 1
ATOM 646 C CA . SER A 1 84 ? -2.780 11.184 15.070 1.00 87.81 84 SER A CA 1
ATOM 647 C C . SER A 1 84 ? -3.991 10.684 15.877 1.00 87.81 84 SER A C 1
ATOM 649 O O . SER A 1 84 ? -4.085 9.509 16.248 1.00 87.81 84 SER A O 1
ATOM 651 N N . SER A 1 85 ? -4.961 11.575 16.117 1.00 93.38 85 SER A N 1
ATOM 652 C CA . SER A 1 85 ? -6.195 11.281 16.854 1.00 93.38 85 SER A CA 1
ATOM 653 C C . SER A 1 85 ? -7.051 10.196 16.182 1.00 93.38 85 SER A C 1
ATOM 655 O O . SER A 1 85 ? -7.742 9.437 16.871 1.00 93.38 85 SER A O 1
ATOM 657 N N . ILE A 1 86 ? -6.963 10.082 14.851 1.00 94.44 86 ILE A N 1
ATOM 658 C CA . ILE A 1 86 ? -7.699 9.094 14.063 1.00 94.44 86 ILE A CA 1
ATOM 659 C C . ILE A 1 86 ? -7.304 7.692 14.522 1.00 94.44 86 ILE A C 1
ATOM 661 O O . ILE A 1 86 ? -8.158 6.938 14.984 1.00 94.44 86 ILE A O 1
ATOM 665 N N . TRP A 1 87 ? -6.011 7.366 14.486 1.00 95.38 87 TRP A N 1
ATOM 666 C CA . TRP A 1 87 ? -5.519 6.034 14.845 1.00 95.38 87 TRP A CA 1
ATOM 667 C C . TRP A 1 87 ? -5.560 5.757 16.346 1.00 95.38 87 TRP A C 1
ATOM 669 O O . TRP A 1 87 ? -5.845 4.635 16.751 1.00 95.38 87 TRP A O 1
ATOM 679 N N . THR A 1 88 ? -5.288 6.766 17.176 1.00 96.00 88 THR A N 1
ATOM 680 C CA . THR A 1 88 ? -5.141 6.583 18.632 1.00 96.00 88 THR A CA 1
ATOM 681 C C . THR A 1 88 ? -6.465 6.609 19.393 1.00 96.00 88 THR A C 1
ATOM 683 O O . THR A 1 88 ? -6.538 6.068 20.494 1.00 96.00 88 THR A O 1
ATOM 686 N N . LYS A 1 89 ? -7.520 7.222 18.834 1.00 95.38 89 LYS A N 1
ATOM 687 C CA . LYS A 1 89 ? -8.820 7.374 19.512 1.00 95.38 89 LYS A CA 1
ATOM 688 C C . LYS A 1 89 ? -10.001 6.937 18.653 1.00 95.38 89 LYS A C 1
ATOM 690 O O . LYS A 1 89 ? -10.787 6.095 19.089 1.00 95.38 89 LYS A O 1
ATOM 695 N N . LYS A 1 90 ? -10.148 7.498 17.446 1.00 96.69 90 LYS A N 1
ATOM 696 C CA . LYS A 1 90 ? -11.364 7.297 16.636 1.00 96.69 90 LYS A CA 1
ATOM 697 C C . LYS A 1 90 ? -11.495 5.866 16.134 1.00 96.69 90 LYS A C 1
ATOM 699 O O . LYS A 1 90 ? -12.536 5.252 16.336 1.00 96.69 90 LYS A O 1
ATOM 704 N N . VAL A 1 91 ? -10.433 5.326 15.537 1.00 97.44 91 VAL A N 1
ATOM 705 C CA . VAL A 1 91 ? -10.426 3.972 14.970 1.00 97.44 91 VAL A CA 1
ATOM 706 C C . VAL A 1 91 ? -10.678 2.901 16.039 1.00 97.44 91 VAL A C 1
ATOM 708 O O . VAL A 1 91 ? -11.591 2.109 15.827 1.00 97.44 91 VAL A O 1
ATOM 711 N N . PRO A 1 92 ? -9.996 2.886 17.205 1.00 97.81 92 PRO A N 1
ATOM 712 C CA . PRO A 1 92 ? -10.299 1.919 18.262 1.00 97.81 92 PRO A CA 1
ATOM 713 C C . PRO A 1 92 ? -11.731 2.003 18.789 1.00 97.81 92 PRO A C 1
ATOM 715 O O . PRO A 1 92 ? -12.340 0.971 19.052 1.00 97.81 92 PRO A O 1
ATOM 718 N N . THR A 1 93 ? -12.277 3.215 18.927 1.00 97.69 93 THR A N 1
ATOM 719 C CA . THR A 1 93 ? -13.658 3.409 19.398 1.00 97.69 93 THR A CA 1
ATOM 720 C C . THR A 1 93 ? -14.653 2.867 18.375 1.00 97.69 93 THR A C 1
ATOM 722 O O . THR A 1 93 ? -15.505 2.052 18.708 1.00 97.69 93 THR A O 1
ATOM 725 N N . MET A 1 94 ? -14.486 3.244 17.108 1.00 97.88 94 MET A N 1
ATOM 726 C CA . MET A 1 94 ? -15.323 2.787 15.999 1.00 97.88 94 MET A CA 1
ATOM 727 C C . MET A 1 94 ? -15.219 1.272 15.782 1.00 97.88 94 MET A C 1
ATOM 729 O O . MET A 1 94 ? -16.205 0.613 15.468 1.00 97.88 94 MET A O 1
ATOM 733 N N . ALA A 1 95 ? -14.039 0.689 15.991 1.00 98.12 95 ALA A N 1
ATOM 734 C CA . ALA A 1 95 ? -13.829 -0.750 15.900 1.00 98.12 95 ALA A CA 1
ATOM 735 C C . ALA A 1 95 ? -14.717 -1.539 16.878 1.00 98.12 95 ALA A C 1
ATOM 737 O O . ALA A 1 95 ? -15.105 -2.655 16.561 1.00 98.12 95 ALA A O 1
ATOM 738 N N . LEU A 1 96 ? -15.087 -0.978 18.033 1.00 97.94 96 LEU A N 1
ATOM 739 C CA . LEU A 1 96 ? -15.999 -1.648 18.970 1.00 97.94 96 LEU A CA 1
ATOM 740 C C . LEU A 1 96 ? -17.446 -1.719 18.450 1.00 97.94 96 LEU A C 1
ATOM 742 O O . LEU A 1 96 ? -18.210 -2.568 18.904 1.00 97.94 96 LEU A O 1
ATOM 746 N N . GLU A 1 97 ? -17.815 -0.865 17.494 1.00 97.38 97 GLU A N 1
ATOM 747 C CA . GLU A 1 97 ? -19.149 -0.829 16.881 1.00 97.38 97 GLU A CA 1
ATOM 748 C C . GLU A 1 97 ? -19.222 -1.645 15.582 1.00 97.38 97 GLU A C 1
ATOM 750 O O . GLU A 1 97 ? -20.264 -2.217 15.265 1.00 97.38 97 GLU A O 1
ATOM 755 N N . PHE A 1 98 ? -18.113 -1.728 14.838 1.00 97.94 98 PHE A N 1
ATOM 756 C CA . PHE A 1 98 ? -18.052 -2.366 13.522 1.00 97.94 98 PHE A CA 1
ATOM 757 C C . PHE A 1 98 ? -17.126 -3.595 13.534 1.00 97.94 98 PHE A C 1
ATOM 759 O O . PHE A 1 98 ? -15.903 -3.446 13.432 1.00 97.94 98 PHE A O 1
ATOM 766 N N . PRO A 1 99 ? -17.669 -4.831 13.573 1.00 97.56 99 PRO A N 1
ATOM 767 C CA . PRO A 1 99 ? -16.862 -6.047 13.686 1.00 97.56 99 PRO A CA 1
ATOM 768 C C . PRO A 1 99 ? -15.831 -6.232 12.568 1.00 97.56 99 PRO A C 1
ATOM 770 O O . PRO A 1 99 ? -14.740 -6.743 12.812 1.00 97.56 99 PRO A O 1
ATOM 773 N N . TYR A 1 100 ? -16.128 -5.817 11.335 1.00 98.00 100 TYR A N 1
ATOM 774 C CA . TYR A 1 100 ? -15.155 -5.904 10.241 1.00 98.00 100 TYR A CA 1
ATOM 775 C C . TYR A 1 100 ? -13.951 -4.981 10.475 1.00 98.00 100 TYR A C 1
ATOM 777 O O . TYR A 1 100 ? -12.817 -5.388 10.232 1.00 98.00 100 TYR A O 1
ATOM 785 N N . LEU A 1 101 ? -14.175 -3.779 11.013 1.00 98.62 101 LEU A N 1
ATOM 786 C CA . LEU A 1 101 ? -13.110 -2.839 11.349 1.00 98.62 101 LEU A CA 1
ATOM 787 C C . LEU A 1 101 ? -12.290 -3.356 12.535 1.00 98.62 101 LEU A C 1
ATOM 789 O O . LEU A 1 101 ? -11.062 -3.279 12.510 1.00 98.62 101 LEU A O 1
ATOM 793 N N . TYR A 1 102 ? -12.958 -3.940 13.534 1.00 98.62 102 TYR A N 1
ATOM 794 C CA . TYR A 1 102 ? -12.306 -4.616 14.654 1.00 98.62 102 TYR A CA 1
ATOM 795 C C . TYR A 1 102 ? -11.303 -5.661 14.179 1.00 98.62 102 TYR A C 1
ATOM 797 O O . TYR A 1 102 ? -10.123 -5.596 14.515 1.00 98.62 102 TYR A O 1
ATOM 805 N N . ASN A 1 103 ? -11.755 -6.585 13.330 1.00 98.62 103 ASN A N 1
ATOM 806 C CA . ASN A 1 103 ? -10.903 -7.631 12.784 1.00 98.62 103 ASN A CA 1
ATOM 807 C C . ASN A 1 103 ? -9.749 -7.042 11.952 1.00 98.62 103 ASN A C 1
ATOM 809 O O . ASN A 1 103 ? -8.603 -7.465 12.114 1.00 98.62 103 ASN A O 1
ATOM 813 N N . ALA A 1 104 ? -10.004 -6.016 11.131 1.00 98.56 104 ALA A N 1
ATOM 814 C CA . ALA A 1 104 ? -8.959 -5.358 10.344 1.00 98.56 104 ALA A CA 1
ATOM 815 C C . ALA A 1 104 ? -7.851 -4.799 11.248 1.00 98.56 104 ALA A C 1
ATOM 817 O O . ALA A 1 104 ? -6.662 -5.024 11.002 1.00 98.56 104 ALA A O 1
ATOM 818 N N . MET A 1 105 ? -8.260 -4.113 12.316 1.00 98.62 105 MET A N 1
ATOM 819 C CA . MET A 1 105 ? -7.390 -3.500 13.313 1.00 98.62 105 MET A CA 1
ATOM 820 C C . MET A 1 105 ? -6.579 -4.546 14.087 1.00 98.62 105 MET A C 1
ATOM 822 O O . MET A 1 105 ? -5.359 -4.406 14.200 1.00 98.62 105 MET A O 1
ATOM 826 N N . LEU A 1 106 ? -7.217 -5.623 14.561 1.00 98.56 106 LEU A N 1
ATOM 827 C CA . LEU A 1 106 ? -6.524 -6.724 15.241 1.00 98.56 106 LEU A CA 1
ATOM 828 C C . LEU A 1 106 ? -5.500 -7.400 14.331 1.00 98.56 106 LEU A C 1
ATOM 830 O O . LEU A 1 106 ? -4.388 -7.699 14.763 1.00 98.56 106 LEU A O 1
ATOM 834 N N . GLY A 1 107 ? -5.840 -7.593 13.057 1.00 98.00 107 GLY A N 1
ATOM 835 C CA . GLY A 1 107 ? -4.911 -8.139 12.083 1.00 98.00 107 GLY A CA 1
ATOM 836 C C . GLY A 1 107 ? -3.674 -7.252 11.885 1.00 98.00 107 GLY A C 1
ATOM 837 O O . GLY A 1 107 ? -2.568 -7.776 11.781 1.00 98.00 107 GLY A O 1
ATOM 838 N N . ILE A 1 108 ? -3.828 -5.921 11.851 1.00 97.94 108 ILE A N 1
ATOM 839 C CA . ILE A 1 108 ? -2.679 -5.002 11.767 1.00 97.94 108 ILE A CA 1
ATOM 840 C C . ILE A 1 108 ? -1.831 -5.081 13.039 1.00 97.94 108 ILE A C 1
ATOM 842 O O . ILE A 1 108 ? -0.608 -5.152 12.950 1.00 97.94 108 ILE A O 1
ATOM 846 N N . ALA A 1 109 ? -2.458 -5.146 14.216 1.00 98.00 109 ALA A N 1
ATOM 847 C CA . ALA A 1 109 ? -1.741 -5.339 15.475 1.00 98.00 109 ALA A CA 1
ATOM 848 C C . ALA A 1 109 ? -0.965 -6.667 15.506 1.00 98.00 109 ALA A C 1
ATOM 850 O O . ALA A 1 109 ? 0.156 -6.714 16.012 1.00 98.00 109 ALA A O 1
ATOM 851 N N . ALA A 1 110 ? -1.530 -7.735 14.936 1.00 97.56 110 ALA A N 1
ATOM 852 C CA . ALA A 1 110 ? -0.877 -9.036 14.834 1.00 97.56 110 ALA A CA 1
ATOM 853 C C . ALA A 1 110 ? 0.334 -8.990 13.893 1.00 97.56 110 ALA A C 1
ATOM 855 O O . ALA A 1 110 ? 1.399 -9.490 14.253 1.00 97.56 110 ALA A O 1
ATOM 856 N N . LEU A 1 111 ? 0.207 -8.339 12.730 1.00 96.50 111 LEU A N 1
ATOM 857 C CA . LEU A 1 111 ? 1.326 -8.108 11.808 1.00 96.50 111 LEU A CA 1
ATOM 858 C C . LEU A 1 111 ? 2.425 -7.256 12.446 1.00 96.50 111 LEU A C 1
ATOM 860 O O . LEU A 1 111 ? 3.601 -7.569 12.292 1.00 96.50 111 LEU A O 1
ATOM 864 N N . HIS A 1 112 ? 2.054 -6.234 13.215 1.00 96.62 112 HIS A N 1
ATOM 865 C CA . HIS A 1 112 ? 3.020 -5.427 13.947 1.00 96.62 112 HIS A CA 1
ATOM 866 C C . HIS A 1 112 ? 3.727 -6.235 15.050 1.00 96.62 112 HIS A C 1
ATOM 868 O O . HIS A 1 112 ? 4.942 -6.166 15.199 1.00 96.62 112 HIS A O 1
ATOM 874 N N . LYS A 1 113 ? 3.014 -7.085 15.800 1.00 95.81 113 LYS A N 1
ATOM 875 C CA . LYS A 1 113 ? 3.673 -8.026 16.724 1.00 95.81 113 LYS A CA 1
ATOM 876 C C . LYS A 1 113 ? 4.628 -8.978 15.990 1.00 95.81 113 LYS A C 1
ATOM 878 O O . LYS A 1 113 ? 5.710 -9.241 16.503 1.00 95.81 113 LYS A O 1
ATOM 883 N N . LEU A 1 114 ? 4.261 -9.465 14.802 1.00 94.25 114 LEU A N 1
ATOM 884 C CA . LEU A 1 114 ? 5.119 -10.326 13.977 1.00 94.25 114 LEU A CA 1
ATOM 885 C C . LEU A 1 114 ? 6.367 -9.602 13.457 1.00 94.25 114 LEU A C 1
ATOM 887 O O . LEU A 1 114 ? 7.412 -10.236 13.344 1.00 94.25 114 LEU A O 1
ATOM 891 N N . SER A 1 115 ? 6.294 -8.296 13.178 1.00 92.75 115 SER A N 1
ATOM 892 C CA . SER A 1 115 ? 7.482 -7.522 12.795 1.00 92.75 115 SER A CA 1
ATOM 893 C C . SER A 1 115 ? 8.466 -7.358 13.956 1.00 92.75 115 SER A C 1
ATOM 895 O O . SER A 1 115 ? 9.665 -7.258 13.727 1.00 92.75 115 SER A O 1
ATOM 897 N N . LEU A 1 116 ? 7.973 -7.351 15.199 1.00 92.69 116 LEU A N 1
ATOM 898 C CA . LEU A 1 116 ? 8.803 -7.303 16.408 1.00 92.69 116 LEU A CA 1
ATOM 899 C C . LEU A 1 116 ? 9.310 -8.691 16.831 1.00 92.69 116 LEU A C 1
ATOM 901 O O . LEU A 1 116 ? 10.403 -8.810 17.381 1.00 92.69 116 LEU A O 1
ATOM 905 N N . ASN A 1 117 ? 8.516 -9.740 16.601 1.00 90.12 117 ASN A N 1
ATOM 906 C CA . ASN A 1 117 ? 8.857 -11.124 16.914 1.00 90.12 117 ASN A CA 1
ATOM 907 C C . ASN A 1 117 ? 8.322 -12.087 15.830 1.00 90.12 117 ASN A C 1
ATOM 909 O O . ASN A 1 117 ? 7.178 -12.556 15.923 1.00 90.12 117 ASN A O 1
ATOM 913 N N . PRO A 1 118 ? 9.150 -12.429 14.826 1.00 85.44 118 PRO A N 1
ATOM 914 C CA . PRO A 1 118 ? 8.735 -13.272 13.708 1.00 85.44 118 PRO A CA 1
ATOM 915 C C . PRO A 1 118 ? 8.389 -14.721 14.077 1.00 85.44 118 PRO A C 1
ATOM 917 O O . PRO A 1 118 ? 7.733 -15.397 13.294 1.00 85.44 118 PRO A O 1
ATOM 920 N N . GLU A 1 119 ? 8.764 -15.248 15.241 1.00 81.88 119 GLU A N 1
ATOM 921 C CA . GLU A 1 119 ? 8.603 -16.683 15.548 1.00 81.88 119 GLU A CA 1
ATOM 922 C C . GLU A 1 119 ? 7.174 -17.080 15.980 1.00 81.88 119 GLU A C 1
ATOM 924 O O . GLU A 1 119 ? 6.862 -18.254 16.187 1.00 81.88 119 GLU A O 1
ATOM 929 N N . HIS A 1 120 ? 6.246 -16.124 16.077 1.00 82.88 120 HIS A N 1
ATOM 930 C CA . HIS A 1 120 ? 4.912 -16.365 16.636 1.00 82.88 120 HIS A CA 1
ATOM 931 C C . HIS A 1 120 ? 3.934 -17.012 15.630 1.00 82.88 120 HIS A C 1
ATOM 933 O O . HIS A 1 120 ? 3.091 -16.357 15.013 1.00 82.88 120 HIS A O 1
ATOM 939 N N . SER A 1 121 ? 4.014 -18.334 15.461 1.00 80.06 121 SER A N 1
ATOM 940 C CA . SER A 1 121 ? 3.202 -19.099 14.494 1.00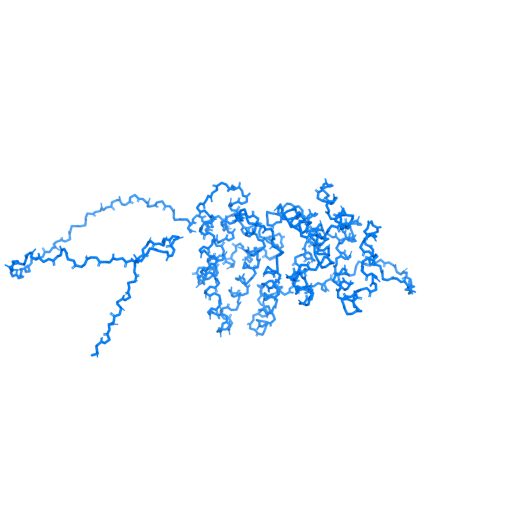 80.06 121 SER A CA 1
ATOM 941 C C . SER A 1 121 ? 1.682 -18.917 14.651 1.00 80.06 121 SER A C 1
ATOM 943 O O . SER A 1 121 ? 0.971 -18.817 13.649 1.00 80.06 121 SER A O 1
ATOM 945 N N . SER A 1 122 ? 1.175 -18.795 15.882 1.00 88.31 122 SER A N 1
ATOM 946 C CA . SER A 1 122 ? -0.257 -18.592 16.148 1.00 88.31 122 SER A CA 1
ATOM 947 C C . SER A 1 122 ? -0.794 -17.256 15.619 1.00 88.31 122 SER A C 1
ATOM 949 O O . SER A 1 122 ? -1.914 -17.216 15.109 1.00 88.31 122 SER A O 1
ATOM 951 N N . LEU A 1 123 ? 0.012 -16.184 15.646 1.00 91.94 123 LEU A N 1
ATOM 952 C CA . LEU A 1 123 ? -0.382 -14.878 15.105 1.00 91.94 123 LEU A CA 1
ATOM 953 C C . LEU A 1 123 ? -0.538 -14.926 13.586 1.00 91.94 123 LEU A C 1
ATOM 955 O O . LEU A 1 123 ? -1.408 -14.248 13.041 1.00 91.94 123 LEU A O 1
ATOM 959 N N . ARG A 1 124 ? 0.248 -15.759 12.892 1.00 91.00 124 ARG A N 1
ATOM 960 C CA . ARG A 1 124 ? 0.116 -15.922 11.439 1.00 91.00 124 ARG A CA 1
ATOM 961 C C . ARG A 1 124 ? -1.244 -16.499 11.064 1.00 91.00 124 ARG A C 1
ATOM 963 O O . ARG A 1 124 ? -1.943 -15.929 10.230 1.00 91.00 124 ARG A O 1
ATOM 970 N N . ALA A 1 125 ? -1.633 -17.598 11.710 1.00 89.94 125 ALA A N 1
ATOM 971 C CA . ALA A 1 125 ? -2.927 -18.236 11.476 1.00 89.94 125 ALA A CA 1
ATOM 972 C C . ALA A 1 125 ? -4.095 -17.306 11.850 1.00 89.94 125 ALA A C 1
ATOM 974 O O . ALA A 1 125 ? -5.036 -17.165 11.069 1.00 89.94 125 ALA A O 1
ATOM 975 N N . ALA A 1 126 ? -4.001 -16.622 12.995 1.00 93.31 126 ALA A N 1
ATOM 976 C CA . ALA A 1 126 ? -5.010 -15.661 13.434 1.00 93.31 126 ALA A CA 1
ATOM 977 C C . ALA A 1 126 ? -5.149 -14.475 12.464 1.00 93.31 126 ALA A C 1
ATOM 979 O O . ALA A 1 126 ? -6.262 -14.071 12.144 1.00 93.31 126 ALA A O 1
ATOM 980 N N . THR A 1 127 ? -4.041 -13.964 11.911 1.00 95.50 127 THR A N 1
ATOM 981 C CA . THR A 1 127 ? -4.074 -12.852 10.943 1.00 95.50 127 THR A CA 1
ATOM 982 C C . THR A 1 127 ? -4.893 -13.200 9.700 1.00 95.50 127 THR A C 1
ATOM 984 O O . THR A 1 127 ? -5.669 -12.367 9.232 1.00 95.50 127 THR A O 1
ATOM 987 N N . TYR A 1 128 ? -4.782 -14.428 9.178 1.00 92.75 128 TYR A N 1
ATOM 988 C CA . TYR A 1 128 ? -5.631 -14.867 8.065 1.00 92.75 128 TYR A CA 1
ATOM 989 C C . TYR A 1 128 ? -7.113 -14.878 8.447 1.00 92.75 128 TYR A C 1
ATOM 991 O O . TYR A 1 128 ? -7.932 -14.361 7.693 1.00 92.75 128 TYR A O 1
ATOM 999 N N . GLN A 1 129 ? -7.448 -15.380 9.639 1.00 94.88 129 GLN A N 1
ATOM 1000 C CA . GLN A 1 129 ? -8.830 -15.386 10.124 1.00 94.88 129 GLN A CA 1
ATOM 1001 C C . GLN A 1 129 ? -9.385 -13.966 10.266 1.00 94.88 129 GLN A C 1
ATOM 1003 O O . GLN A 1 129 ? -10.492 -13.699 9.804 1.00 94.88 129 GLN A O 1
ATOM 1008 N N . PHE A 1 130 ? -8.625 -13.038 10.848 1.00 97.69 130 PHE A N 1
ATOM 1009 C CA . PHE A 1 130 ? -9.044 -11.642 10.970 1.00 97.69 130 PHE A CA 1
ATOM 1010 C C . PHE A 1 130 ? -9.301 -11.004 9.600 1.00 97.69 130 PHE A C 1
ATOM 1012 O O . PHE A 1 130 ? -10.328 -10.353 9.399 1.00 97.69 130 PHE A O 1
ATOM 1019 N N . VAL A 1 131 ? -8.419 -11.223 8.623 1.00 96.56 131 VAL A N 1
ATOM 1020 C CA . VAL A 1 131 ? -8.606 -10.680 7.269 1.00 96.56 131 VAL A CA 1
ATOM 1021 C C . VAL A 1 131 ? -9.828 -11.289 6.577 1.00 96.56 131 VAL A C 1
ATOM 1023 O O . VAL A 1 131 ? -10.591 -10.547 5.961 1.00 96.56 131 VAL A O 1
ATOM 1026 N N . ASP A 1 132 ? -10.073 -12.591 6.721 1.00 96.62 132 ASP A N 1
ATOM 1027 C CA . ASP A 1 132 ? -11.249 -13.246 6.134 1.00 96.62 132 ASP A CA 1
ATOM 1028 C C . ASP A 1 132 ? -12.560 -12.661 6.688 1.00 96.62 132 ASP A C 1
ATOM 1030 O O . ASP A 1 132 ? -13.454 -12.296 5.918 1.00 96.62 132 ASP A O 1
ATOM 1034 N N . HIS A 1 133 ? -12.658 -12.486 8.013 1.00 97.62 133 HIS A N 1
ATOM 1035 C CA . HIS A 1 133 ? -13.817 -11.845 8.649 1.00 97.62 133 HIS A CA 1
ATOM 1036 C C . HIS A 1 133 ? -13.964 -10.377 8.233 1.00 97.62 133 HIS A C 1
ATOM 1038 O O . HIS A 1 133 ? -15.078 -9.908 7.992 1.00 97.62 133 HIS A O 1
ATOM 1044 N N . THR A 1 134 ? -12.842 -9.663 8.102 1.00 98.38 134 THR A N 1
ATOM 1045 C CA . THR A 1 134 ? -12.819 -8.274 7.628 1.00 98.38 134 THR A CA 1
ATOM 1046 C C . THR A 1 134 ? -13.410 -8.168 6.227 1.00 98.38 134 THR A C 1
ATOM 1048 O O . THR A 1 134 ? -14.320 -7.374 6.013 1.00 98.38 134 THR A O 1
ATOM 1051 N N . ILE A 1 135 ? -12.929 -8.977 5.277 1.00 97.00 135 ILE A N 1
ATOM 1052 C CA . ILE A 1 135 ? -13.382 -8.946 3.879 1.00 97.00 135 ILE A CA 1
ATOM 1053 C C . ILE A 1 135 ? -14.866 -9.307 3.790 1.00 97.00 135 ILE A C 1
ATOM 1055 O O . ILE A 1 135 ? -15.615 -8.638 3.079 1.00 97.00 135 ILE A O 1
ATOM 1059 N N . ALA A 1 136 ? -15.299 -10.345 4.512 1.00 96.75 136 ALA A N 1
ATOM 1060 C CA . ALA A 1 136 ? -16.692 -10.776 4.506 1.00 96.75 136 ALA A CA 1
ATOM 1061 C C . ALA A 1 136 ? -17.633 -9.675 5.020 1.00 96.75 136 ALA A C 1
ATOM 1063 O O . ALA A 1 136 ? -18.615 -9.349 4.355 1.00 96.75 136 ALA A O 1
ATOM 1064 N N . GLY A 1 137 ? -17.318 -9.070 6.170 1.00 96.75 137 GLY A N 1
ATOM 1065 C CA . GLY A 1 137 ? -18.141 -8.006 6.743 1.00 96.75 137 GLY A CA 1
ATOM 1066 C C . GLY A 1 137 ? -18.091 -6.710 5.930 1.00 96.75 137 GLY A C 1
ATOM 1067 O O . GLY A 1 137 ? -19.138 -6.145 5.631 1.00 96.75 137 GLY A O 1
ATOM 1068 N N . HIS A 1 138 ? -16.903 -6.290 5.483 1.00 96.75 138 HIS A N 1
ATOM 1069 C CA . HIS A 1 138 ? -16.729 -5.088 4.656 1.00 96.75 138 HIS A CA 1
ATOM 1070 C C . HIS A 1 138 ? -17.509 -5.180 3.341 1.00 96.75 138 HIS A C 1
ATOM 1072 O O . HIS A 1 138 ? -18.217 -4.243 2.978 1.00 96.75 138 HIS A O 1
ATOM 1078 N N . ARG A 1 139 ? -17.458 -6.334 2.661 1.00 95.06 139 ARG A N 1
ATOM 1079 C CA . ARG A 1 139 ? -18.203 -6.569 1.416 1.00 95.06 139 ARG A CA 1
ATOM 1080 C C . ARG A 1 139 ? -19.719 -6.557 1.618 1.00 95.06 139 ARG A C 1
ATOM 1082 O O . ARG A 1 139 ? -20.444 -6.148 0.713 1.00 95.06 139 ARG A O 1
ATOM 1089 N N . ASN A 1 140 ? -20.204 -7.022 2.765 1.00 94.56 140 ASN A N 1
ATOM 1090 C CA . ASN A 1 140 ? -21.632 -6.989 3.062 1.00 94.56 140 ASN A CA 1
ATOM 1091 C C . ASN A 1 140 ? -22.099 -5.547 3.306 1.00 94.56 140 ASN A C 1
ATOM 1093 O O . ASN A 1 140 ? -23.074 -5.115 2.689 1.00 94.56 140 ASN A O 1
ATOM 1097 N N . ASP A 1 141 ? -21.365 -4.780 4.112 1.00 94.06 141 ASP A N 1
ATOM 1098 C CA . ASP A 1 141 ? -21.761 -3.417 4.487 1.00 94.06 141 ASP A CA 1
ATOM 1099 C C . ASP A 1 141 ? -21.560 -2.392 3.368 1.00 94.06 141 ASP A C 1
ATOM 1101 O O . ASP A 1 141 ? -22.363 -1.469 3.239 1.00 94.06 141 ASP A O 1
ATOM 1105 N N . ILE A 1 142 ? -20.555 -2.563 2.500 1.00 93.25 142 ILE A N 1
ATOM 1106 C CA . ILE A 1 142 ? -20.324 -1.631 1.382 1.00 93.25 142 ILE A CA 1
ATOM 1107 C C . ILE A 1 142 ? -21.492 -1.612 0.385 1.00 93.25 142 ILE A C 1
ATOM 1109 O O . ILE A 1 142 ? -21.726 -0.602 -0.274 1.00 93.25 142 ILE A O 1
ATOM 1113 N N . SER A 1 143 ? -22.266 -2.702 0.303 1.00 91.19 143 SER A N 1
ATOM 1114 C CA . SER A 1 143 ? -23.486 -2.757 -0.515 1.00 91.19 143 SER A CA 1
ATOM 1115 C C . SER A 1 143 ? -24.610 -1.852 0.010 1.00 91.19 143 SER A C 1
ATOM 1117 O O . SER A 1 143 ? -25.541 -1.534 -0.727 1.00 91.19 143 SER A O 1
ATOM 1119 N N . GLN A 1 144 ? -24.505 -1.416 1.268 1.00 92.31 144 GLN A N 1
ATOM 1120 C CA . GLN A 1 144 ? -25.453 -0.563 1.982 1.00 92.31 144 GLN A CA 1
ATOM 1121 C C . GLN A 1 144 ? -24.740 0.697 2.496 1.00 92.31 144 GLN A C 1
ATOM 1123 O O . GLN A 1 144 ? -24.845 1.063 3.668 1.00 92.31 144 GLN A O 1
ATOM 1128 N N . LEU A 1 145 ? -23.963 1.349 1.627 1.00 93.88 145 LEU A N 1
ATOM 1129 C CA . LEU A 1 145 ? -23.214 2.547 1.992 1.00 93.88 145 LEU A CA 1
ATOM 1130 C C . LEU A 1 145 ? -24.148 3.685 2.445 1.00 93.88 145 LEU A C 1
ATOM 1132 O O . LEU A 1 145 ? -25.028 4.119 1.702 1.00 93.88 145 LEU A O 1
ATOM 1136 N N . HIS A 1 146 ? -23.915 4.208 3.649 1.00 94.12 146 HIS A N 1
ATOM 1137 C CA . HIS A 1 146 ? -24.638 5.344 4.218 1.00 94.12 146 HIS A CA 1
ATOM 1138 C C . HIS A 1 146 ? -23.780 6.103 5.248 1.00 94.12 146 HIS A C 1
ATOM 1140 O O . HIS A 1 146 ? -22.765 5.604 5.727 1.00 94.12 146 HIS A O 1
ATOM 1146 N N . ALA A 1 147 ? -24.206 7.293 5.678 1.00 94.31 147 ALA A N 1
ATOM 1147 C CA . ALA A 1 147 ? -23.393 8.162 6.542 1.00 94.31 147 ALA A CA 1
ATOM 1148 C C . ALA A 1 147 ? -22.851 7.489 7.826 1.00 94.31 147 ALA A C 1
ATOM 1150 O O . ALA A 1 147 ? -21.729 7.770 8.228 1.00 94.31 147 ALA A O 1
ATOM 1151 N N . LYS A 1 148 ? -23.600 6.559 8.443 1.00 94.94 148 LYS A N 1
ATOM 1152 C CA . LYS A 1 148 ? -23.184 5.896 9.696 1.00 94.94 148 LYS A CA 1
ATOM 1153 C C . LYS A 1 148 ? -22.066 4.859 9.542 1.00 94.94 148 LYS A C 1
ATOM 1155 O O . LYS A 1 148 ? -21.338 4.644 10.497 1.00 94.94 148 LYS A O 1
ATOM 1160 N N . ASN A 1 149 ? -21.944 4.200 8.386 1.00 96.31 149 ASN A N 1
ATOM 1161 C CA . ASN A 1 149 ? -20.927 3.164 8.144 1.00 96.31 149 ASN A CA 1
ATOM 1162 C C . ASN A 1 149 ? -19.812 3.649 7.207 1.00 96.31 149 ASN A C 1
ATOM 1164 O O . ASN A 1 149 ? -18.797 2.970 7.079 1.00 96.31 149 ASN A O 1
ATOM 1168 N N . ALA A 1 150 ? -19.967 4.824 6.586 1.00 97.31 150 ALA A N 1
ATOM 1169 C CA . ALA A 1 150 ? -19.030 5.368 5.612 1.00 97.31 150 ALA A CA 1
ATOM 1170 C C . ALA A 1 150 ? -17.601 5.508 6.166 1.00 97.31 150 ALA A C 1
ATOM 1172 O O . ALA A 1 150 ? -16.662 5.032 5.530 1.00 97.31 150 ALA A O 1
ATOM 1173 N N . GLU A 1 151 ? -17.423 6.086 7.362 1.00 97.12 151 GLU A N 1
ATOM 1174 C CA . GLU A 1 151 ? -16.086 6.215 7.964 1.00 97.12 151 GLU A CA 1
ATOM 1175 C C . GLU A 1 151 ? -15.477 4.838 8.272 1.00 97.12 151 GLU A C 1
ATOM 1177 O O . GLU A 1 151 ? -14.316 4.588 7.950 1.00 97.12 151 GLU A O 1
ATOM 1182 N N . ALA A 1 152 ? -16.269 3.911 8.822 1.00 97.62 152 ALA A N 1
ATOM 1183 C CA . ALA A 1 152 ? -15.809 2.563 9.144 1.00 97.62 152 ALA A CA 1
ATOM 1184 C C . ALA A 1 152 ? -15.407 1.774 7.890 1.00 97.62 152 ALA A C 1
ATOM 1186 O O . ALA A 1 152 ? -14.379 1.093 7.892 1.00 97.62 152 ALA A O 1
ATOM 1187 N N . LEU A 1 153 ? -16.183 1.875 6.808 1.00 97.44 153 LEU A N 1
ATOM 1188 C CA . LEU A 1 153 ? -15.879 1.261 5.514 1.00 97.44 153 LEU A CA 1
ATOM 1189 C C . LEU A 1 153 ? -14.607 1.842 4.891 1.00 97.44 153 LEU A C 1
ATOM 1191 O O . LEU A 1 153 ? -13.784 1.081 4.375 1.00 97.44 153 LEU A O 1
ATOM 1195 N N . LEU A 1 154 ? -14.431 3.164 4.971 1.00 96.31 154 LEU A N 1
ATOM 1196 C CA . LEU A 1 154 ? -13.247 3.854 4.470 1.00 96.31 154 LEU A CA 1
ATOM 1197 C C . LEU A 1 154 ? -11.985 3.427 5.231 1.00 96.31 154 LEU A C 1
ATOM 1199 O O . LEU A 1 154 ? -11.028 2.949 4.619 1.00 96.31 154 LEU A O 1
ATOM 1203 N N . VAL A 1 155 ? -12.004 3.508 6.566 1.00 97.12 155 VAL A N 1
ATOM 1204 C CA . VAL A 1 155 ? -10.877 3.081 7.413 1.00 97.12 155 VAL A CA 1
ATOM 1205 C C . VAL A 1 155 ? -10.562 1.603 7.185 1.00 97.12 155 VAL A C 1
ATOM 1207 O O . VAL A 1 155 ? -9.398 1.232 7.037 1.00 97.12 155 VAL A O 1
ATOM 1210 N N . THR A 1 156 ? -11.583 0.747 7.106 1.00 98.19 156 THR A N 1
ATOM 1211 C CA . THR A 1 156 ? -11.383 -0.688 6.857 1.00 98.19 156 THR A CA 1
ATOM 1212 C C . THR A 1 156 ? -10.733 -0.939 5.501 1.00 98.19 156 THR A C 1
ATOM 1214 O O . THR A 1 156 ? -9.846 -1.784 5.411 1.00 98.19 156 THR A O 1
ATOM 1217 N N . SER A 1 157 ? -11.111 -0.196 4.457 1.00 96.44 157 SER A N 1
ATOM 1218 C CA . SER A 1 157 ? -10.485 -0.318 3.135 1.00 96.44 157 SER A CA 1
ATOM 1219 C C . SER A 1 157 ? -9.003 0.069 3.162 1.00 96.44 157 SER A C 1
ATOM 1221 O O . SER A 1 157 ? -8.161 -0.635 2.594 1.00 96.44 157 SER A O 1
ATOM 1223 N N . ALA A 1 158 ? -8.656 1.135 3.889 1.00 94.56 158 ALA A N 1
ATOM 1224 C CA . ALA A 1 158 ? -7.265 1.531 4.091 1.00 94.56 158 ALA A CA 1
ATOM 1225 C C . ALA A 1 158 ? -6.466 0.456 4.852 1.00 94.56 158 ALA A C 1
ATOM 1227 O O . ALA A 1 158 ? -5.362 0.093 4.440 1.00 94.56 158 ALA A O 1
ATOM 1228 N N . LEU A 1 159 ? -7.038 -0.124 5.915 1.00 97.00 159 LEU A N 1
ATOM 1229 C CA . LEU A 1 159 ? -6.407 -1.218 6.663 1.00 97.00 159 LEU A CA 1
ATOM 1230 C C . LEU A 1 159 ? -6.271 -2.492 5.816 1.00 97.00 159 LEU A C 1
ATOM 1232 O O . LEU A 1 159 ? -5.231 -3.140 5.873 1.00 97.00 159 LEU A O 1
ATOM 1236 N N . LEU A 1 160 ? -7.266 -2.843 4.995 1.00 96.75 160 LEU A N 1
ATOM 1237 C CA . LEU A 1 160 ? -7.190 -3.972 4.055 1.00 96.75 160 LEU A CA 1
ATOM 1238 C C . LEU A 1 160 ? -6.090 -3.774 3.005 1.00 96.75 160 LEU A C 1
ATOM 1240 O O . LEU A 1 160 ? -5.390 -4.728 2.657 1.00 96.75 160 LEU A O 1
ATOM 1244 N N . SER A 1 161 ? -5.908 -2.542 2.531 1.00 94.19 161 SER A N 1
ATOM 1245 C CA . SER A 1 161 ? -4.815 -2.192 1.620 1.00 94.19 161 SER A CA 1
ATOM 1246 C C . SER A 1 161 ? -3.460 -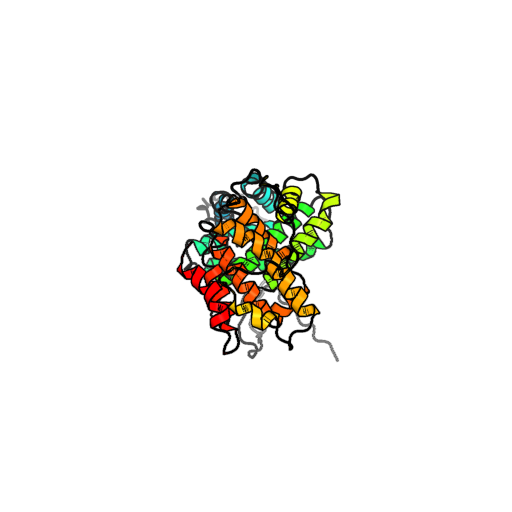2.363 2.308 1.00 94.19 161 SER A C 1
ATOM 1248 O O . SER A 1 161 ? -2.564 -3.003 1.758 1.00 94.19 161 SER A O 1
ATOM 1250 N N . LEU A 1 162 ? -3.326 -1.892 3.552 1.00 93.88 162 LEU A N 1
ATOM 1251 C CA . LEU A 1 162 ? -2.119 -2.088 4.356 1.00 93.88 162 LEU A CA 1
ATOM 1252 C C . LEU A 1 162 ? -1.837 -3.580 4.610 1.00 93.88 162 LEU A C 1
ATOM 1254 O O . LEU A 1 162 ? -0.719 -4.046 4.404 1.00 93.88 162 LEU A O 1
ATOM 1258 N N . HIS A 1 163 ? -2.862 -4.364 4.948 1.00 95.12 163 HIS A N 1
ATOM 1259 C CA . HIS A 1 163 ? -2.784 -5.826 5.047 1.00 95.12 163 HIS A CA 1
ATOM 1260 C C . HIS A 1 163 ? -2.244 -6.472 3.772 1.00 95.12 163 HIS A C 1
ATOM 1262 O O . HIS A 1 163 ? -1.408 -7.374 3.827 1.00 95.12 163 HIS A O 1
ATOM 1268 N N . ALA A 1 164 ? -2.716 -6.040 2.605 1.00 93.75 164 ALA A N 1
ATOM 1269 C CA . ALA A 1 164 ? -2.279 -6.602 1.333 1.00 93.75 164 ALA A CA 1
ATOM 1270 C C . ALA A 1 164 ? -0.791 -6.349 1.049 1.00 93.75 164 ALA A C 1
ATOM 1272 O O . ALA A 1 164 ? -0.144 -7.215 0.465 1.00 93.75 164 ALA A O 1
ATOM 1273 N N . HIS A 1 165 ? -0.251 -5.216 1.504 1.00 91.12 165 HIS A N 1
ATOM 1274 C CA . HIS A 1 165 ? 1.172 -4.888 1.382 1.00 91.12 165 HIS A CA 1
ATOM 1275 C C . HIS A 1 165 ? 2.048 -5.607 2.425 1.00 91.12 165 HIS A C 1
ATOM 1277 O O . HIS A 1 165 ? 3.173 -5.983 2.111 1.00 91.12 165 HIS A O 1
ATOM 1283 N N . LEU A 1 166 ? 1.549 -5.829 3.647 1.00 92.56 166 LEU A N 1
ATOM 1284 C CA . LEU A 1 166 ? 2.344 -6.389 4.754 1.00 92.56 166 LEU A CA 1
ATOM 1285 C C . LEU A 1 166 ? 2.352 -7.920 4.816 1.00 92.56 166 LEU A C 1
ATOM 1287 O O . LEU A 1 166 ? 3.361 -8.529 5.173 1.00 92.56 166 LEU A O 1
ATOM 1291 N N . ARG A 1 167 ? 1.234 -8.577 4.485 1.00 91.88 167 ARG A N 1
ATOM 1292 C CA . ARG A 1 167 ? 1.125 -10.041 4.607 1.00 91.88 167 ARG A CA 1
ATOM 1293 C C . ARG A 1 167 ? 2.182 -10.815 3.811 1.00 91.88 167 ARG A C 1
ATOM 1295 O O . ARG A 1 167 ? 2.684 -11.791 4.365 1.00 91.88 167 ARG A O 1
ATOM 1302 N N . PRO A 1 168 ? 2.563 -10.426 2.577 1.00 89.94 168 PRO A N 1
ATOM 1303 C CA . PRO A 1 168 ? 3.625 -11.121 1.852 1.00 89.94 168 PRO A CA 1
ATOM 1304 C C . PRO A 1 168 ? 4.974 -11.124 2.583 1.00 89.94 168 PRO A C 1
ATOM 1306 O O . PRO A 1 168 ? 5.751 -12.053 2.396 1.00 89.94 168 PRO A O 1
ATOM 1309 N N . ILE A 1 169 ? 5.236 -10.137 3.443 1.00 88.31 169 ILE A N 1
ATOM 1310 C CA . ILE A 1 169 ? 6.494 -10.021 4.190 1.00 88.31 169 ILE A CA 1
ATOM 1311 C C . ILE A 1 169 ? 6.467 -10.930 5.425 1.00 88.31 169 ILE A C 1
ATOM 1313 O O . ILE A 1 169 ? 7.396 -11.697 5.656 1.00 88.31 169 ILE A O 1
ATOM 1317 N N . TYR A 1 170 ? 5.386 -10.884 6.209 1.00 88.06 170 TYR A N 1
ATOM 1318 C CA . TYR A 1 170 ? 5.349 -11.537 7.527 1.00 88.06 170 TYR A CA 1
ATOM 1319 C C . TYR A 1 170 ? 4.683 -12.920 7.541 1.00 88.06 170 TYR A C 1
ATOM 1321 O O . TYR A 1 170 ? 4.903 -13.712 8.464 1.00 88.06 170 TYR A O 1
ATOM 1329 N N . LEU A 1 171 ? 3.850 -13.220 6.540 1.00 86.50 171 LEU A N 1
ATOM 1330 C CA . LEU A 1 171 ? 3.051 -14.448 6.486 1.00 86.50 171 LEU A CA 1
ATOM 1331 C C . LEU A 1 171 ? 3.443 -15.401 5.353 1.00 86.50 171 LEU A C 1
ATOM 1333 O O . LEU A 1 171 ? 2.938 -16.524 5.338 1.00 86.50 171 LEU A O 1
ATOM 1337 N N . SER A 1 172 ? 4.282 -14.986 4.396 1.00 76.38 172 SER A N 1
ATOM 1338 C CA . SER A 1 172 ? 4.596 -15.836 3.242 1.00 76.38 172 SER A CA 1
ATOM 1339 C C . SER A 1 172 ? 5.222 -17.162 3.663 1.00 76.38 172 SER A C 1
ATOM 1341 O O . SER A 1 172 ? 6.281 -17.208 4.281 1.00 76.38 172 SER A O 1
ATOM 1343 N N . SER A 1 173 ? 4.568 -18.251 3.260 1.00 63.53 173 SER A N 1
ATOM 1344 C CA . SER A 1 173 ? 5.195 -19.562 3.080 1.00 63.53 173 SER A CA 1
ATOM 1345 C C . SER A 1 173 ? 6.022 -19.559 1.791 1.00 63.53 173 SER A C 1
ATOM 1347 O O . SER A 1 173 ? 5.650 -18.816 0.887 1.00 63.53 173 SER A O 1
ATOM 1349 N N . GLU A 1 174 ? 7.038 -20.422 1.679 1.00 60.34 174 GLU A N 1
ATOM 1350 C CA . GLU A 1 174 ? 8.007 -20.628 0.571 1.00 60.34 174 GLU A CA 1
ATOM 1351 C C . GLU A 1 174 ? 7.424 -20.846 -0.855 1.00 60.34 174 GLU A C 1
ATOM 1353 O O . GLU A 1 174 ? 7.819 -21.746 -1.593 1.00 60.34 174 GLU A O 1
ATOM 1358 N N . LYS A 1 175 ? 6.456 -20.045 -1.290 1.00 64.81 175 LYS A N 1
ATOM 1359 C CA . LYS A 1 175 ? 5.938 -20.022 -2.656 1.00 64.81 175 LYS A CA 1
ATOM 1360 C C . LYS A 1 175 ? 6.630 -18.896 -3.414 1.00 64.81 175 LYS A C 1
ATOM 1362 O O . LYS A 1 175 ? 6.957 -17.863 -2.835 1.00 64.81 175 LYS A O 1
ATOM 1367 N N . GLY A 1 176 ? 6.859 -19.120 -4.708 1.00 83.38 176 GLY A N 1
ATOM 1368 C CA . GLY A 1 176 ? 7.521 -18.158 -5.587 1.00 83.38 176 GLY A CA 1
ATOM 1369 C C . GLY A 1 176 ? 6.883 -16.766 -5.542 1.00 83.38 176 GLY A C 1
ATOM 1370 O O . GLY A 1 176 ? 5.702 -16.614 -5.225 1.00 83.38 176 GLY A O 1
ATOM 1371 N N . TYR A 1 177 ? 7.682 -15.753 -5.869 1.00 91.81 177 TYR A N 1
ATOM 1372 C CA . TYR A 1 177 ? 7.262 -14.360 -5.798 1.00 91.81 177 TYR A CA 1
ATOM 1373 C C . TYR A 1 177 ? 6.133 -14.036 -6.789 1.00 91.81 177 TYR A C 1
ATOM 1375 O O . TYR A 1 177 ? 6.121 -14.486 -7.940 1.00 91.81 177 TYR A O 1
ATOM 1383 N N . VAL A 1 178 ? 5.192 -13.210 -6.330 1.00 91.88 178 VAL A N 1
ATOM 1384 C CA . VAL A 1 178 ? 4.085 -12.678 -7.126 1.00 91.88 178 VAL A CA 1
ATOM 1385 C C . VAL A 1 178 ? 4.069 -11.160 -6.958 1.00 91.88 178 VAL A C 1
ATOM 1387 O O . VAL A 1 178 ? 4.063 -10.700 -5.814 1.00 91.88 178 VAL A O 1
ATOM 1390 N N . PRO A 1 179 ? 4.020 -10.374 -8.052 1.00 93.94 179 PRO A N 1
ATOM 1391 C CA . PRO A 1 179 ? 3.917 -8.926 -7.948 1.00 93.94 179 PRO A CA 1
ATOM 1392 C C . PRO A 1 179 ? 2.659 -8.508 -7.163 1.00 93.94 179 PRO A C 1
ATOM 1394 O O . PRO A 1 179 ? 1.617 -9.163 -7.276 1.00 93.94 179 PRO A O 1
ATOM 1397 N N . PRO A 1 180 ? 2.694 -7.396 -6.411 1.00 94.00 180 PRO A N 1
ATOM 1398 C CA . PRO A 1 180 ? 1.641 -6.992 -5.472 1.00 94.00 180 PRO A CA 1
ATOM 1399 C C . PRO A 1 180 ? 0.411 -6.359 -6.156 1.00 94.00 180 PRO A C 1
ATOM 1401 O O . PRO A 1 180 ? -0.154 -5.370 -5.690 1.00 94.00 180 PRO A O 1
ATOM 1404 N N . VAL A 1 181 ? -0.056 -6.958 -7.254 1.00 94.50 181 VAL A N 1
ATOM 1405 C CA . VAL A 1 181 ? -1.202 -6.512 -8.064 1.00 94.50 181 VAL A CA 1
ATOM 1406 C C . VAL A 1 181 ? -2.460 -6.342 -7.209 1.00 94.50 181 VAL A C 1
ATOM 1408 O O . VAL A 1 181 ? -3.161 -5.337 -7.321 1.00 94.50 181 VAL A O 1
ATOM 1411 N N . THR A 1 182 ? -2.741 -7.295 -6.314 1.00 92.62 182 THR A N 1
ATOM 1412 C CA . THR A 1 182 ? -3.899 -7.226 -5.408 1.00 92.62 182 THR A CA 1
ATOM 1413 C C . THR A 1 182 ? -3.816 -6.031 -4.465 1.00 92.62 182 THR A C 1
ATOM 1415 O O . THR A 1 182 ? -4.828 -5.376 -4.234 1.00 92.62 182 THR A O 1
ATOM 1418 N N . ALA A 1 183 ? -2.626 -5.707 -3.954 1.00 93.19 183 ALA A N 1
ATOM 1419 C CA . ALA A 1 183 ? -2.452 -4.567 -3.062 1.00 93.19 183 ALA A CA 1
ATOM 1420 C C . ALA A 1 183 ? -2.710 -3.241 -3.795 1.00 93.19 183 ALA A C 1
ATOM 1422 O O . ALA A 1 183 ? -3.436 -2.391 -3.289 1.00 93.19 183 ALA A O 1
ATOM 1423 N N . PHE A 1 184 ? -2.228 -3.114 -5.035 1.00 94.06 184 PHE A N 1
ATOM 1424 C CA . PHE A 1 184 ? -2.483 -1.951 -5.892 1.00 94.06 184 PHE A CA 1
ATOM 1425 C C . PHE A 1 184 ? -3.976 -1.794 -6.218 1.00 94.06 184 PHE A C 1
ATOM 1427 O O . PHE A 1 184 ? -4.525 -0.695 -6.159 1.00 94.06 184 PHE A O 1
ATOM 1434 N N . ARG A 1 185 ? -4.669 -2.902 -6.515 1.00 93.56 185 ARG A N 1
ATOM 1435 C CA . ARG A 1 185 ? -6.122 -2.901 -6.759 1.00 93.56 185 ARG A CA 1
ATOM 1436 C C . ARG A 1 185 ? -6.918 -2.477 -5.525 1.00 93.56 185 ARG A C 1
ATOM 1438 O O . ARG A 1 185 ? -7.841 -1.679 -5.660 1.00 93.56 185 ARG A O 1
ATOM 1445 N N . LEU A 1 186 ? -6.567 -2.991 -4.344 1.00 93.38 186 LEU A N 1
ATOM 1446 C CA . LEU A 1 186 ? -7.235 -2.635 -3.086 1.00 93.38 186 LEU A CA 1
ATOM 1447 C C . LEU A 1 186 ? -7.024 -1.165 -2.729 1.00 93.38 186 LEU A C 1
ATOM 1449 O O . LEU A 1 186 ? -7.968 -0.488 -2.324 1.00 93.38 186 LEU A O 1
ATOM 1453 N N . GLN A 1 187 ? -5.818 -0.648 -2.951 1.00 90.94 187 GLN A N 1
ATOM 1454 C CA . GLN A 1 187 ? -5.534 0.749 -2.669 1.00 90.94 187 GLN A CA 1
ATOM 1455 C C . GLN A 1 187 ? -6.300 1.684 -3.613 1.00 90.94 187 GLN A C 1
ATOM 1457 O O . GLN A 1 187 ? -6.950 2.619 -3.152 1.00 90.94 187 GLN A O 1
ATOM 1462 N N . ARG A 1 188 ? -6.374 1.358 -4.912 1.00 90.06 188 ARG A N 1
ATOM 1463 C CA . ARG A 1 188 ? -7.264 2.077 -5.837 1.00 90.06 188 ARG A CA 1
ATOM 1464 C C . ARG A 1 188 ? -8.735 1.976 -5.425 1.00 90.06 188 ARG A C 1
ATOM 1466 O O . ARG A 1 188 ? -9.444 2.971 -5.465 1.00 90.06 188 ARG A O 1
ATOM 1473 N N . GLY A 1 189 ? -9.191 0.803 -4.985 1.00 90.88 189 GLY A N 1
ATOM 1474 C CA . GLY A 1 189 ? -10.542 0.633 -4.441 1.00 90.88 189 GLY A CA 1
ATOM 1475 C C . GLY A 1 189 ? -10.813 1.533 -3.230 1.00 90.88 189 GLY A C 1
ATOM 1476 O O . GLY A 1 189 ? -11.911 2.065 -3.098 1.00 90.88 189 GLY A O 1
ATOM 1477 N N . THR A 1 190 ? -9.801 1.774 -2.392 1.00 91.88 190 THR A N 1
ATOM 1478 C CA . THR A 1 190 ? -9.890 2.721 -1.270 1.00 91.88 190 THR A CA 1
ATOM 1479 C C . THR A 1 190 ? -10.126 4.146 -1.765 1.00 91.88 190 THR A C 1
ATOM 1481 O O . THR A 1 190 ? -11.007 4.820 -1.235 1.00 91.88 190 THR A O 1
ATOM 1484 N N . ARG A 1 191 ? -9.429 4.583 -2.822 1.00 90.81 191 ARG A N 1
ATOM 1485 C CA . ARG A 1 191 ? -9.661 5.891 -3.459 1.00 90.81 191 ARG A CA 1
ATOM 1486 C C . ARG A 1 191 ? -11.091 6.031 -3.989 1.00 90.81 191 ARG A C 1
ATOM 1488 O O . ARG A 1 191 ? -11.727 7.053 -3.754 1.00 90.81 191 ARG A O 1
ATOM 1495 N N . GLU A 1 192 ? -11.637 4.998 -4.627 1.00 91.62 192 GLU A N 1
ATOM 1496 C CA . GLU A 1 192 ? -13.037 5.018 -5.083 1.00 91.62 192 GLU A CA 1
ATOM 1497 C C . GLU A 1 192 ? -14.028 5.134 -3.913 1.00 91.62 192 GLU A C 1
ATOM 1499 O O . GLU A 1 192 ? -15.035 5.832 -4.021 1.00 91.62 192 GLU A O 1
ATOM 1504 N N . ILE A 1 193 ? -13.730 4.516 -2.764 1.00 93.75 193 ILE A N 1
ATOM 1505 C CA . ILE A 1 193 ? -14.536 4.671 -1.544 1.00 93.75 193 ILE A CA 1
ATOM 1506 C C . ILE A 1 193 ? -14.425 6.095 -0.991 1.00 93.75 193 ILE A C 1
ATOM 1508 O O . ILE A 1 193 ? -15.444 6.655 -0.589 1.00 93.75 193 ILE A O 1
ATOM 1512 N N . VAL A 1 194 ? -13.239 6.717 -0.996 1.00 93.69 194 VAL A N 1
ATOM 1513 C CA . VAL A 1 194 ? -13.081 8.136 -0.613 1.00 93.69 194 VAL A CA 1
ATOM 1514 C C . VAL A 1 194 ? -14.005 9.019 -1.455 1.00 93.69 194 VAL A C 1
ATOM 1516 O O . VAL A 1 194 ? -14.766 9.809 -0.897 1.00 93.69 194 VAL A O 1
ATOM 1519 N N . LEU A 1 195 ? -14.007 8.840 -2.778 1.00 93.44 195 LEU A N 1
ATOM 1520 C CA . LEU A 1 195 ? -14.865 9.611 -3.685 1.00 93.44 195 LEU A CA 1
ATOM 1521 C C . LEU A 1 195 ? -16.356 9.332 -3.443 1.00 93.44 195 LEU A C 1
ATOM 1523 O O . LEU A 1 195 ? -17.153 10.257 -3.306 1.00 93.44 195 LEU A O 1
ATOM 1527 N N . ALA A 1 196 ? -16.743 8.061 -3.320 1.00 94.06 196 ALA A N 1
ATOM 1528 C CA . ALA A 1 196 ? -18.137 7.675 -3.095 1.00 94.06 196 ALA A CA 1
ATOM 1529 C C . ALA A 1 196 ? -18.690 8.157 -1.741 1.00 94.06 196 ALA A C 1
ATOM 1531 O O . ALA A 1 196 ? -19.900 8.332 -1.589 1.00 94.06 196 ALA A O 1
ATOM 1532 N N . THR A 1 197 ? -17.820 8.360 -0.749 1.00 95.69 197 THR A N 1
ATOM 1533 C CA . THR A 1 197 ? -18.202 8.790 0.604 1.00 95.69 197 THR A CA 1
ATOM 1534 C C . THR A 1 197 ? -18.178 10.304 0.804 1.00 95.69 197 THR A C 1
ATOM 1536 O O . THR A 1 197 ? -18.741 10.782 1.790 1.00 95.69 197 THR A O 1
ATOM 1539 N N . GLU A 1 198 ? -17.617 11.075 -0.131 1.00 95.56 198 GLU A N 1
ATOM 1540 C CA . GLU A 1 198 ? -17.527 12.539 -0.042 1.00 95.56 198 GLU A CA 1
ATOM 1541 C C . GLU A 1 198 ? -18.884 13.225 0.222 1.00 95.56 198 GLU A C 1
ATOM 1543 O O . GLU A 1 198 ? -18.961 14.011 1.170 1.00 95.56 198 GLU A O 1
ATOM 1548 N N . PRO A 1 199 ? -19.993 12.886 -0.472 1.00 96.44 199 PRO A N 1
ATOM 1549 C CA . PRO A 1 199 ? -21.289 13.518 -0.210 1.00 96.44 199 PRO A CA 1
ATOM 1550 C C . PRO A 1 199 ? -21.875 13.206 1.175 1.00 96.44 199 PRO A C 1
ATOM 1552 O O . PRO A 1 199 ? -22.792 13.890 1.624 1.00 96.44 199 PRO A O 1
ATOM 1555 N N . LEU A 1 200 ? -21.392 12.148 1.835 1.00 96.38 200 LEU A N 1
ATOM 1556 C CA . LEU A 1 200 ? -21.925 11.654 3.106 1.00 96.38 200 LEU A CA 1
ATOM 1557 C C . LEU A 1 200 ? -21.121 12.158 4.306 1.00 96.38 200 LEU A C 1
ATOM 1559 O O . LEU A 1 200 ? -21.702 12.463 5.346 1.00 96.38 200 LEU A O 1
ATOM 1563 N N . ILE A 1 201 ? -19.793 12.190 4.174 1.00 96.81 201 ILE A N 1
ATOM 1564 C CA . ILE A 1 201 ? -18.858 12.416 5.285 1.00 96.81 201 ILE A CA 1
ATOM 1565 C C . ILE A 1 201 ? -17.699 13.358 4.923 1.00 96.81 201 ILE A C 1
ATOM 1567 O O . ILE A 1 201 ? -16.722 13.414 5.666 1.00 96.81 201 ILE A O 1
ATOM 1571 N N . GLY A 1 202 ? -17.782 14.128 3.832 1.00 93.50 202 GLY A N 1
ATOM 1572 C CA . GLY A 1 202 ? -16.685 14.980 3.340 1.00 93.50 202 GLY A CA 1
ATOM 1573 C C . GLY A 1 202 ? -16.147 16.023 4.332 1.00 93.50 202 GLY A C 1
ATOM 1574 O O . GLY A 1 202 ? -15.004 16.461 4.239 1.00 93.50 202 GLY A O 1
ATOM 1575 N N . THR A 1 203 ? -16.944 16.414 5.330 1.00 94.38 203 THR A N 1
ATOM 1576 C CA . THR A 1 203 ? -16.525 17.354 6.385 1.00 94.38 203 THR A CA 1
ATOM 1577 C C . THR A 1 203 ? -15.873 16.674 7.588 1.00 94.38 203 THR A C 1
ATOM 1579 O O . THR A 1 203 ? -15.460 17.355 8.525 1.00 94.38 203 THR A O 1
ATOM 1582 N N . THR A 1 204 ? -15.838 15.342 7.622 1.00 94.75 204 THR A N 1
ATOM 1583 C CA . THR A 1 204 ? -15.247 14.594 8.734 1.00 94.75 204 THR A CA 1
ATOM 1584 C C . THR A 1 204 ? -13.724 14.612 8.654 1.00 94.75 204 THR A C 1
ATOM 1586 O O . THR A 1 204 ? -13.137 14.568 7.575 1.00 94.75 204 THR A O 1
ATOM 1589 N N . GLU A 1 205 ? -13.070 14.621 9.816 1.00 93.00 205 GLU A N 1
ATOM 1590 C CA . GLU A 1 205 ? -11.604 14.541 9.915 1.00 93.00 205 GLU A CA 1
ATOM 1591 C C . GLU A 1 205 ? -11.054 13.274 9.238 1.00 93.00 205 GLU A C 1
ATOM 1593 O O . GLU A 1 205 ? -9.991 13.315 8.623 1.00 93.00 205 GLU A O 1
ATOM 1598 N N . ILE A 1 206 ? -11.788 12.156 9.321 1.00 93.69 206 ILE A N 1
ATOM 1599 C CA . ILE A 1 206 ? -11.397 10.886 8.703 1.00 93.69 206 ILE A CA 1
ATOM 1600 C C . ILE A 1 206 ? -11.414 11.008 7.182 1.00 93.69 206 ILE A C 1
ATOM 1602 O O . ILE A 1 206 ? -10.411 10.692 6.543 1.00 93.69 206 ILE A O 1
ATOM 1606 N N . HIS A 1 207 ? -12.513 11.494 6.598 1.00 94.25 207 HIS A N 1
ATOM 1607 C CA . HIS A 1 207 ? -12.599 11.660 5.146 1.00 94.25 207 HIS A CA 1
ATOM 1608 C C . HIS A 1 207 ? -11.522 12.615 4.627 1.00 94.25 207 HIS A C 1
ATOM 1610 O O . HIS A 1 207 ? -10.759 12.243 3.737 1.00 94.25 207 HIS A O 1
ATOM 1616 N N . GLN A 1 208 ? -11.377 13.787 5.255 1.00 91.25 208 GLN A N 1
ATOM 1617 C CA . GLN A 1 208 ? -10.371 14.781 4.872 1.00 91.25 208 GLN A CA 1
ATOM 1618 C C . GLN A 1 208 ? -8.946 14.225 4.946 1.00 91.25 208 GLN A C 1
ATOM 1620 O O . GLN A 1 208 ? -8.127 14.510 4.074 1.00 91.25 208 GLN A O 1
ATOM 1625 N N . HIS A 1 209 ? -8.635 13.403 5.954 1.00 88.69 209 HIS A N 1
ATOM 1626 C CA . HIS A 1 209 ? -7.327 12.762 6.062 1.00 88.69 209 HIS A CA 1
ATOM 1627 C C . HIS A 1 209 ? -7.014 11.866 4.855 1.00 88.69 209 HIS A C 1
ATOM 1629 O O . HIS A 1 209 ? -5.939 11.984 4.258 1.00 88.69 209 HIS A O 1
ATOM 1635 N N . PHE A 1 210 ? -7.949 10.993 4.475 1.00 88.50 210 PHE A N 1
ATOM 1636 C CA . PHE A 1 210 ? -7.754 10.084 3.345 1.00 88.50 210 PHE A CA 1
ATOM 1637 C C . PHE A 1 210 ? -7.808 10.814 1.994 1.00 88.50 210 PHE A C 1
ATOM 1639 O O . PHE A 1 210 ? -6.978 10.533 1.133 1.00 88.50 210 PHE A O 1
ATOM 1646 N N . ALA A 1 211 ? -8.684 11.810 1.829 1.00 87.75 211 ALA A N 1
ATOM 1647 C CA . ALA A 1 211 ? -8.758 12.634 0.620 1.00 87.75 211 ALA A CA 1
ATOM 1648 C C . ALA A 1 211 ? -7.470 13.441 0.370 1.00 87.75 211 ALA A C 1
ATOM 1650 O O . ALA A 1 211 ? -6.960 13.484 -0.753 1.00 87.75 211 ALA A O 1
ATOM 1651 N N . ASN A 1 212 ? -6.892 14.020 1.426 1.00 80.00 212 ASN A N 1
ATOM 1652 C CA . ASN A 1 212 ? -5.629 14.756 1.337 1.00 80.00 212 ASN A CA 1
ATOM 1653 C C . ASN A 1 212 ? -4.429 13.834 1.092 1.00 80.00 212 ASN A C 1
ATOM 1655 O O . ASN A 1 212 ? -3.452 14.257 0.484 1.00 80.00 212 ASN A O 1
ATOM 1659 N N . THR A 1 213 ? -4.489 12.583 1.560 1.00 72.44 213 THR A N 1
ATOM 1660 C CA . THR A 1 213 ? -3.429 11.594 1.307 1.00 72.44 213 THR A CA 1
ATOM 1661 C C . THR A 1 213 ? -3.446 11.116 -0.147 1.00 72.44 213 THR A C 1
ATOM 1663 O O . THR A 1 213 ? -2.380 10.938 -0.725 1.00 72.44 213 THR A O 1
ATOM 1666 N N . ALA A 1 214 ? -4.632 10.968 -0.749 1.00 62.25 214 ALA A N 1
ATOM 1667 C CA . ALA A 1 214 ? -4.799 10.578 -2.152 1.00 62.25 214 ALA A CA 1
ATOM 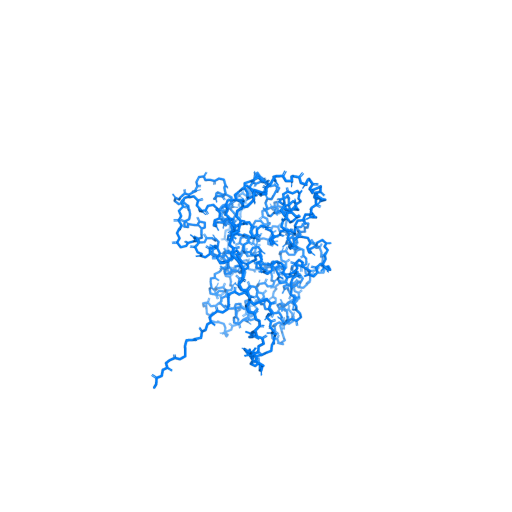1668 C C . ALA A 1 214 ? -4.410 11.693 -3.145 1.00 62.25 214 ALA A C 1
ATOM 1670 O O . ALA A 1 214 ? -4.085 11.424 -4.297 1.00 62.25 214 ALA A O 1
ATOM 1671 N N . SER A 1 215 ? -4.428 12.956 -2.712 1.00 60.19 215 SER A N 1
ATOM 1672 C CA . SER A 1 215 ? -4.159 14.103 -3.582 1.00 60.19 215 SER A CA 1
ATOM 1673 C C . SER A 1 215 ? -2.655 14.391 -3.681 1.00 60.19 215 SER A C 1
ATOM 1675 O O . SER A 1 215 ? -2.064 15.011 -2.797 1.00 60.19 215 SER A O 1
ATOM 1677 N N . LEU A 1 216 ? -2.023 13.998 -4.795 1.00 56.19 216 LEU A N 1
ATOM 1678 C CA . LEU A 1 216 ? -0.645 14.407 -5.125 1.00 56.19 216 LEU A CA 1
ATOM 1679 C C . LEU A 1 216 ? -0.515 15.919 -5.417 1.00 56.19 216 LEU A C 1
ATOM 1681 O O . LEU A 1 216 ? 0.607 16.434 -5.420 1.00 56.19 216 LEU A O 1
ATOM 1685 N N . ASP A 1 217 ? -1.634 16.622 -5.619 1.00 48.41 217 ASP A N 1
ATOM 1686 C CA . ASP A 1 217 ? -1.736 18.037 -6.024 1.00 48.41 217 ASP A CA 1
ATOM 1687 C C . ASP A 1 217 ? -1.292 19.062 -4.969 1.00 48.41 217 ASP A C 1
ATOM 1689 O O . ASP A 1 217 ? -1.457 20.268 -5.149 1.00 48.41 217 ASP A O 1
ATOM 1693 N N . LEU A 1 218 ? -0.637 18.634 -3.889 1.00 45.34 218 LEU A N 1
ATOM 1694 C CA . LEU A 1 218 ? 0.102 19.550 -3.023 1.00 45.34 218 LEU A CA 1
ATOM 1695 C C . LEU A 1 218 ? 1.419 19.967 -3.703 1.00 45.34 218 LEU A C 1
ATOM 1697 O O . LEU A 1 218 ? 2.523 19.655 -3.245 1.00 45.34 218 LEU A O 1
ATOM 1701 N N . GLU A 1 219 ? 1.299 20.688 -4.819 1.00 41.56 219 GLU A N 1
ATOM 1702 C CA . GLU A 1 219 ? 2.244 21.741 -5.163 1.00 41.56 219 GLU A CA 1
ATOM 1703 C C . GLU A 1 219 ? 2.124 22.814 -4.077 1.00 41.56 219 GLU A C 1
ATOM 1705 O O . GLU A 1 219 ? 1.304 23.726 -4.149 1.00 41.56 219 GLU A O 1
ATOM 1710 N N . GLN A 1 220 ? 2.944 22.720 -3.033 1.00 41.44 220 GLN A N 1
ATOM 1711 C CA . GLN A 1 220 ? 3.406 23.960 -2.429 1.00 41.44 220 GLN A CA 1
ATOM 1712 C C . GLN A 1 220 ? 4.557 24.451 -3.302 1.00 41.44 220 GLN A C 1
ATOM 1714 O O . GLN A 1 220 ? 5.598 23.786 -3.341 1.00 41.44 220 GLN A O 1
ATOM 1719 N N . PRO A 1 221 ? 4.386 25.558 -4.047 1.00 35.59 221 PRO A N 1
ATOM 1720 C CA . PRO A 1 221 ? 5.468 26.101 -4.841 1.00 35.59 221 PRO A CA 1
ATOM 1721 C C . PRO A 1 221 ? 6.566 26.542 -3.877 1.00 35.59 221 PRO A C 1
ATOM 1723 O O . PRO A 1 221 ? 6.419 27.512 -3.134 1.00 35.59 221 PRO A O 1
ATOM 1726 N N . ILE A 1 222 ? 7.688 25.829 -3.885 1.00 40.62 222 ILE A N 1
ATOM 1727 C CA . ILE A 1 222 ? 8.926 26.382 -3.354 1.00 40.62 222 ILE A CA 1
ATOM 1728 C C . ILE A 1 222 ? 9.347 27.426 -4.379 1.00 40.62 222 ILE A C 1
ATOM 1730 O O . ILE A 1 222 ? 9.842 27.088 -5.455 1.00 40.62 222 ILE A O 1
ATOM 1734 N N . SER A 1 223 ? 9.083 28.693 -4.064 1.00 36.84 223 SER A N 1
ATOM 1735 C CA . SER A 1 223 ? 9.533 29.854 -4.825 1.00 36.84 223 SER A CA 1
ATOM 1736 C C . SER A 1 223 ? 11.023 29.727 -5.134 1.00 36.84 223 SER A C 1
ATOM 1738 O O . SER A 1 223 ? 11.869 30.055 -4.308 1.00 36.84 223 SER A O 1
ATOM 1740 N N . THR A 1 224 ? 11.352 29.255 -6.332 1.00 34.22 224 THR A N 1
ATOM 1741 C CA . THR A 1 224 ? 12.695 29.354 -6.891 1.00 34.22 224 THR A CA 1
ATOM 1742 C C . THR A 1 224 ? 12.586 29.871 -8.315 1.00 34.22 224 THR A C 1
ATOM 1744 O O . THR A 1 224 ? 11.801 29.412 -9.139 1.00 34.22 224 THR A O 1
ATOM 1747 N N . SER A 1 225 ? 13.330 30.948 -8.517 1.00 35.59 225 SER A N 1
ATOM 1748 C CA . SER A 1 225 ? 13.399 31.844 -9.661 1.00 35.59 225 SER A CA 1
ATOM 1749 C C . SER A 1 225 ? 13.384 31.181 -11.041 1.00 35.59 225 SER A C 1
ATOM 1751 O O . SER A 1 225 ? 14.139 30.250 -11.314 1.00 35.59 225 SER A O 1
ATOM 1753 N N . THR A 1 226 ? 12.575 31.781 -11.917 1.00 36.75 226 THR A N 1
ATOM 1754 C CA . THR A 1 226 ? 12.746 31.938 -13.371 1.00 36.75 226 THR A CA 1
ATOM 1755 C C . THR A 1 226 ? 13.956 31.244 -14.008 1.00 36.75 226 THR A C 1
ATOM 1757 O O . THR A 1 226 ? 15.077 31.746 -13.970 1.00 36.75 226 THR A O 1
ATOM 1760 N N . SER A 1 227 ? 13.688 30.173 -14.756 1.00 33.06 227 SER A N 1
ATOM 1761 C CA . SER A 1 227 ? 14.431 29.867 -15.981 1.00 33.06 227 SER A CA 1
ATOM 1762 C C . SER A 1 227 ? 13.472 29.325 -17.047 1.00 33.06 227 SER A C 1
ATOM 1764 O O . SER A 1 227 ? 12.502 28.631 -16.755 1.00 33.06 227 SER A O 1
ATOM 1766 N N . THR A 1 228 ? 13.696 29.770 -18.278 1.00 31.53 228 THR A N 1
ATOM 1767 C CA . THR A 1 228 ? 12.849 29.636 -19.469 1.00 31.53 228 THR A CA 1
ATOM 1768 C C . THR A 1 228 ? 12.593 28.181 -19.902 1.00 31.53 228 THR A C 1
ATOM 1770 O O . THR A 1 228 ? 13.458 27.322 -19.722 1.00 31.53 228 THR A O 1
ATOM 1773 N N . PRO A 1 229 ? 11.441 27.881 -20.539 1.00 36.53 229 PRO A N 1
ATOM 1774 C CA . PRO A 1 229 ? 11.143 26.543 -21.037 1.00 36.53 229 PRO A CA 1
ATOM 1775 C C . PRO A 1 229 ? 11.822 26.330 -22.397 1.00 36.53 229 PRO A C 1
ATOM 1777 O O . PRO A 1 229 ? 11.384 26.869 -23.410 1.00 36.53 229 PRO A O 1
ATOM 1780 N N . SER A 1 230 ? 12.896 25.538 -22.432 1.00 31.50 230 SER A N 1
ATOM 1781 C CA . SER A 1 230 ? 13.426 24.993 -23.687 1.00 31.50 230 SER A CA 1
ATOM 1782 C C . SER A 1 230 ? 12.845 23.601 -23.925 1.00 31.50 230 SER A C 1
ATOM 1784 O O . SER A 1 230 ? 12.969 22.705 -23.088 1.00 31.50 230 SER A O 1
ATOM 1786 N N . ALA A 1 231 ? 12.176 23.443 -25.064 1.00 41.56 231 ALA A N 1
ATOM 1787 C CA . ALA A 1 231 ? 11.587 22.202 -25.528 1.00 41.56 231 ALA A CA 1
ATOM 1788 C C . ALA A 1 231 ? 12.652 21.301 -26.168 1.00 41.56 231 ALA A C 1
ATOM 1790 O O . ALA A 1 231 ? 13.088 21.593 -27.273 1.00 41.56 231 ALA A O 1
ATOM 1791 N N . SER A 1 232 ? 13.024 20.198 -25.504 1.00 41.19 232 SER A N 1
ATOM 1792 C CA . SER A 1 232 ? 13.463 18.934 -26.131 1.00 41.19 232 SER A CA 1
ATOM 1793 C C . SER A 1 232 ? 13.956 17.946 -25.068 1.00 41.19 232 SER A C 1
ATOM 1795 O O . SER A 1 232 ? 14.853 18.268 -24.290 1.00 41.19 232 SER A O 1
ATOM 1797 N N . THR A 1 233 ? 13.415 16.723 -25.107 1.00 33.09 233 THR A N 1
ATOM 1798 C CA . THR A 1 233 ? 13.582 15.591 -24.168 1.00 33.09 233 THR A CA 1
ATOM 1799 C C . THR A 1 233 ? 12.817 15.768 -22.851 1.00 33.09 233 THR A C 1
ATOM 1801 O O . THR A 1 233 ? 13.140 16.667 -22.073 1.00 33.09 233 THR A O 1
ATOM 1804 N N . PRO A 1 234 ? 11.804 14.929 -22.550 1.00 35.44 234 PRO A N 1
ATOM 1805 C CA . PRO A 1 234 ? 11.240 14.916 -21.210 1.00 35.44 234 PRO A CA 1
ATOM 1806 C C . PRO A 1 234 ? 12.392 14.615 -20.250 1.00 35.44 234 PRO A C 1
ATOM 1808 O O . PRO A 1 234 ? 13.201 13.727 -20.526 1.00 35.44 234 PRO A O 1
ATOM 1811 N N . ARG A 1 235 ? 12.484 15.359 -19.146 1.00 43.72 235 ARG A N 1
ATOM 1812 C CA . ARG A 1 235 ? 13.422 15.116 -18.039 1.00 43.72 235 ARG A CA 1
ATOM 1813 C C . ARG A 1 235 ? 13.053 13.804 -17.320 1.00 43.72 235 ARG A C 1
ATOM 1815 O O . ARG A 1 235 ? 12.704 13.800 -16.153 1.00 43.72 235 ARG A O 1
ATOM 1822 N N . LEU A 1 236 ? 13.055 12.698 -18.062 1.00 43.59 236 LEU A N 1
ATOM 1823 C CA . LEU A 1 236 ? 12.679 11.336 -17.672 1.00 43.59 236 LEU A CA 1
ATOM 1824 C C . LEU A 1 236 ? 13.810 10.597 -16.961 1.00 43.59 236 LEU A C 1
ATOM 1826 O O . LEU A 1 236 ? 13.632 9.468 -16.518 1.00 43.59 236 LEU A O 1
ATOM 1830 N N . LEU A 1 237 ? 14.985 11.211 -16.882 1.00 44.16 237 LEU A N 1
ATOM 1831 C CA . LEU A 1 237 ? 16.174 10.557 -16.386 1.00 44.16 237 LEU A CA 1
ATOM 1832 C C . LEU A 1 237 ? 16.322 10.796 -14.888 1.00 44.16 237 LEU A C 1
ATOM 1834 O O . LEU A 1 237 ? 16.671 11.883 -14.431 1.00 44.16 237 LEU A O 1
ATOM 1838 N N . ILE A 1 238 ? 16.162 9.716 -14.133 1.00 54.75 238 ILE A N 1
ATOM 1839 C CA . ILE A 1 238 ? 17.136 9.396 -13.094 1.00 54.75 238 ILE A CA 1
ATOM 1840 C C . ILE A 1 238 ? 18.498 9.401 -13.830 1.00 54.75 238 ILE A C 1
ATOM 1842 O O . ILE A 1 238 ? 18.676 8.561 -14.707 1.00 54.75 238 ILE A O 1
ATOM 1846 N N . PRO A 1 239 ? 19.436 10.340 -13.596 1.00 52.00 239 PRO A N 1
ATOM 1847 C CA . PRO A 1 239 ? 20.623 10.487 -14.450 1.00 52.00 239 PRO A CA 1
ATOM 1848 C C . PRO A 1 239 ? 21.511 9.234 -14.532 1.00 52.00 239 PRO A C 1
ATOM 1850 O O . PRO A 1 239 ? 22.262 9.085 -15.486 1.00 52.00 239 PRO A O 1
ATOM 1853 N N . GLU A 1 240 ? 21.385 8.323 -13.566 1.00 54.91 240 GLU A N 1
ATOM 1854 C CA . GLU A 1 240 ? 22.102 7.042 -13.482 1.00 54.91 240 GLU A CA 1
ATOM 1855 C C . GLU A 1 240 ? 21.328 5.855 -14.084 1.00 54.91 240 GLU A C 1
ATOM 1857 O O . GLU A 1 240 ? 21.872 4.766 -14.200 1.00 54.91 240 GLU A O 1
ATOM 1862 N N . ASP A 1 241 ? 20.068 6.038 -14.482 1.00 65.44 241 ASP A N 1
ATOM 1863 C CA . ASP A 1 241 ? 19.196 4.959 -14.958 1.00 65.44 241 ASP A CA 1
ATOM 1864 C C . ASP A 1 241 ? 18.968 5.027 -16.472 1.00 65.44 241 ASP A C 1
ATOM 1866 O O . ASP A 1 241 ? 17.854 4.982 -17.005 1.00 65.44 241 ASP A O 1
ATOM 1870 N N . THR A 1 242 ? 20.067 5.209 -17.192 1.00 67.56 242 THR A N 1
ATOM 1871 C CA . THR A 1 242 ? 20.070 5.280 -18.655 1.00 67.56 242 THR A CA 1
ATOM 1872 C C . THR A 1 242 ? 19.764 3.923 -19.290 1.00 67.56 242 THR A C 1
ATOM 1874 O O . THR A 1 242 ? 19.309 3.879 -20.432 1.00 67.56 242 THR A O 1
ATOM 1877 N N . HIS A 1 243 ? 19.937 2.828 -18.543 1.00 77.88 243 HIS A N 1
ATOM 1878 C CA . HIS A 1 243 ? 19.731 1.453 -19.000 1.00 77.88 243 HIS A CA 1
ATOM 1879 C C . HIS A 1 243 ? 18.283 1.143 -19.393 1.00 77.88 243 HIS A C 1
ATOM 1881 O O . HIS A 1 243 ? 18.065 0.284 -20.245 1.00 77.88 243 HIS A O 1
ATOM 1887 N N . LEU A 1 244 ? 17.292 1.852 -18.840 1.00 82.62 244 LEU A N 1
ATOM 1888 C CA . LEU A 1 244 ? 15.884 1.645 -19.196 1.00 82.62 244 LEU A CA 1
ATOM 1889 C C . LEU A 1 244 ? 15.496 2.315 -20.528 1.00 82.62 244 LEU A C 1
ATOM 1891 O O . LEU A 1 244 ? 14.580 1.856 -21.216 1.00 82.62 244 LEU A O 1
ATOM 1895 N N . LEU A 1 245 ? 16.196 3.387 -20.925 1.00 78.94 245 LEU A N 1
ATOM 1896 C CA . LEU A 1 245 ? 15.836 4.191 -22.098 1.00 78.94 245 LEU A CA 1
ATOM 1897 C C . LEU A 1 245 ? 15.799 3.399 -23.417 1.00 78.94 245 LEU A C 1
ATOM 1899 O O . LEU A 1 245 ? 14.815 3.549 -24.146 1.00 78.94 245 LEU A O 1
ATOM 1903 N N . PRO A 1 246 ? 16.789 2.546 -23.757 1.00 84.19 246 PRO A N 1
ATOM 1904 C CA . PRO A 1 246 ? 16.755 1.783 -25.004 1.00 84.19 246 PRO A CA 1
ATOM 1905 C C . PRO A 1 246 ? 15.504 0.906 -25.119 1.00 84.19 246 PRO A C 1
ATOM 1907 O O . PRO A 1 246 ? 14.900 0.825 -26.187 1.00 84.19 246 PRO A O 1
ATOM 1910 N N . TYR A 1 247 ? 15.069 0.310 -24.007 1.00 83.38 247 TYR A N 1
ATOM 1911 C CA . TYR A 1 247 ? 13.895 -0.560 -23.964 1.00 83.38 247 TYR A CA 1
ATOM 1912 C C . TYR A 1 247 ? 12.589 0.230 -24.072 1.00 83.38 247 TYR A C 1
ATOM 1914 O O . TYR A 1 247 ? 11.691 -0.174 -24.808 1.00 83.38 247 TYR A O 1
ATOM 1922 N N . LEU A 1 248 ? 12.501 1.400 -23.428 1.00 83.94 248 LEU A N 1
ATOM 1923 C CA . LEU A 1 248 ? 11.364 2.316 -23.594 1.00 83.94 248 LEU A CA 1
ATOM 1924 C C . LEU A 1 248 ? 11.234 2.827 -25.034 1.00 83.94 248 LEU A C 1
ATOM 1926 O O . LEU A 1 248 ? 10.124 3.058 -25.514 1.00 83.94 248 LEU A O 1
ATOM 1930 N N . HIS A 1 249 ? 12.355 3.002 -25.736 1.00 82.94 249 HIS A N 1
ATOM 1931 C CA . HIS A 1 249 ? 12.375 3.487 -27.114 1.00 82.94 249 HIS A CA 1
ATOM 1932 C C . HIS A 1 249 ? 12.345 2.378 -28.174 1.00 82.94 249 HIS A C 1
ATOM 1934 O O . HIS A 1 249 ? 12.163 2.706 -29.350 1.00 82.94 249 HIS A O 1
ATOM 1940 N N . SER A 1 250 ? 12.422 1.100 -27.781 1.00 87.25 250 SER A N 1
ATOM 1941 C CA . SER A 1 250 ? 12.418 -0.047 -28.698 1.00 87.25 250 SER A CA 1
ATOM 1942 C C . SER A 1 250 ? 11.261 0.012 -29.701 1.00 87.25 250 SER A C 1
ATOM 1944 O O . SER A 1 250 ? 10.139 0.405 -29.365 1.00 87.25 250 SER A O 1
ATOM 1946 N N . ALA A 1 251 ? 11.527 -0.368 -30.952 1.00 83.75 251 ALA A N 1
ATOM 1947 C CA . ALA A 1 251 ? 10.520 -0.420 -32.012 1.00 83.75 251 ALA A CA 1
ATOM 1948 C C . ALA A 1 251 ? 9.394 -1.426 -31.706 1.00 83.75 251 ALA A C 1
ATOM 1950 O O . ALA A 1 251 ? 8.266 -1.217 -32.145 1.00 83.75 251 ALA A O 1
ATOM 1951 N N . ASP A 1 252 ? 9.681 -2.446 -30.894 1.00 88.12 252 ASP A N 1
ATOM 1952 C CA . ASP A 1 252 ? 8.737 -3.512 -30.536 1.00 88.12 252 ASP A CA 1
ATOM 1953 C C . ASP A 1 252 ? 7.648 -3.046 -29.556 1.00 88.12 252 ASP A C 1
ATOM 1955 O O . ASP A 1 252 ? 6.612 -3.693 -29.392 1.00 88.12 252 ASP A O 1
ATOM 1959 N N . VAL A 1 253 ? 7.852 -1.902 -28.896 1.00 89.50 253 VAL A N 1
ATOM 1960 C CA . VAL A 1 253 ? 6.890 -1.348 -27.940 1.00 89.50 253 VAL A CA 1
ATOM 1961 C C . VAL A 1 253 ? 5.933 -0.398 -28.660 1.00 89.50 253 VAL A C 1
ATOM 1963 O O . VAL A 1 253 ? 6.341 0.617 -29.232 1.00 89.50 253 VAL A O 1
ATOM 1966 N N . SER A 1 254 ? 4.632 -0.694 -28.590 1.00 92.69 254 SER A N 1
ATOM 1967 C CA . SER A 1 254 ? 3.593 0.167 -29.172 1.00 92.69 254 SER A CA 1
ATOM 1968 C C . SER A 1 254 ? 3.627 1.599 -28.603 1.00 92.69 254 SER A C 1
ATOM 1970 O O . SER A 1 254 ? 3.945 1.782 -27.422 1.00 92.69 254 SER A O 1
ATOM 1972 N N . PRO A 1 255 ? 3.243 2.628 -29.383 1.00 91.31 255 PRO A N 1
ATOM 1973 C CA . PRO A 1 255 ? 3.198 4.014 -28.906 1.00 91.31 255 PRO A CA 1
ATOM 1974 C C . PRO A 1 255 ? 2.369 4.202 -27.626 1.00 91.31 255 PRO A C 1
ATOM 1976 O O . PRO A 1 255 ? 2.753 4.965 -26.741 1.00 91.31 255 PRO A O 1
ATOM 1979 N N . GLN A 1 256 ? 1.261 3.467 -27.495 1.00 91.31 256 GLN A N 1
ATOM 1980 C CA . GLN A 1 256 ? 0.386 3.502 -26.324 1.00 91.31 256 GLN A CA 1
ATOM 1981 C C . GLN A 1 256 ? 1.100 2.970 -25.075 1.00 91.31 256 GLN A C 1
ATOM 1983 O O . GLN A 1 256 ? 1.062 3.616 -24.028 1.00 91.31 256 GLN A O 1
ATOM 1988 N N . ARG A 1 257 ? 1.802 1.831 -25.184 1.00 92.56 257 ARG A N 1
ATOM 1989 C CA . ARG A 1 257 ? 2.601 1.286 -24.074 1.00 92.56 257 ARG A CA 1
ATOM 1990 C C . ARG A 1 257 ? 3.762 2.212 -23.714 1.00 92.56 257 ARG A C 1
ATOM 1992 O O . ARG A 1 257 ? 3.973 2.473 -22.536 1.00 92.56 257 ARG A O 1
ATOM 1999 N N . LYS A 1 258 ? 4.449 2.798 -24.703 1.00 90.88 258 LYS A N 1
ATOM 2000 C CA . LYS A 1 258 ? 5.508 3.798 -24.459 1.00 90.88 258 LYS A CA 1
ATOM 2001 C C . LYS A 1 258 ? 4.997 4.972 -23.632 1.00 90.88 258 LYS A C 1
ATOM 2003 O O . LYS A 1 258 ? 5.638 5.352 -22.654 1.00 90.88 258 LYS A O 1
ATOM 2008 N N . HIS A 1 259 ? 3.843 5.526 -24.000 1.00 89.31 259 HIS A N 1
ATOM 2009 C CA . HIS A 1 259 ? 3.217 6.618 -23.258 1.00 89.31 259 HIS A CA 1
ATOM 2010 C C . HIS A 1 259 ? 2.838 6.198 -21.831 1.00 89.31 259 HIS A C 1
ATOM 2012 O O . HIS A 1 259 ? 3.100 6.936 -20.883 1.00 89.31 259 HIS A O 1
ATOM 2018 N N . LEU A 1 260 ? 2.287 4.995 -21.662 1.00 92.56 260 LEU A N 1
ATOM 2019 C CA . LEU A 1 260 ? 1.913 4.445 -20.359 1.00 92.56 260 LEU A CA 1
ATOM 2020 C C . LEU A 1 260 ? 3.119 4.265 -19.417 1.00 92.56 260 LEU A C 1
ATOM 2022 O O . LEU A 1 260 ? 3.082 4.706 -18.268 1.00 92.56 260 LEU A O 1
ATOM 2026 N N . TYR A 1 261 ? 4.210 3.669 -19.902 1.00 92.31 261 TYR A N 1
ATOM 2027 C CA . TYR A 1 261 ? 5.447 3.523 -19.129 1.00 92.31 261 TYR A CA 1
ATOM 2028 C C . TYR A 1 261 ? 6.053 4.881 -18.773 1.00 92.31 261 TYR A C 1
ATOM 2030 O O . TYR A 1 261 ? 6.427 5.125 -17.628 1.00 92.31 261 TYR A O 1
ATOM 2038 N N . THR A 1 262 ? 6.104 5.777 -19.759 1.00 88.19 262 THR A N 1
ATOM 2039 C CA . THR A 1 262 ? 6.664 7.124 -19.622 1.00 88.19 262 THR A CA 1
ATOM 2040 C C . THR A 1 262 ? 5.905 7.943 -18.579 1.00 88.19 262 THR A C 1
ATOM 2042 O O . THR A 1 262 ? 6.522 8.510 -17.683 1.00 88.19 262 THR A O 1
ATOM 2045 N N . SER A 1 263 ? 4.573 7.971 -18.659 1.00 88.00 263 SER A N 1
ATOM 2046 C CA . SER A 1 263 ? 3.723 8.686 -17.697 1.00 88.00 263 SER A CA 1
ATOM 2047 C C . SER A 1 263 ? 3.829 8.102 -16.288 1.00 88.00 263 SER A C 1
ATOM 2049 O O . SER A 1 263 ? 3.926 8.856 -15.326 1.00 88.00 263 SER A O 1
ATOM 2051 N N . THR A 1 264 ? 3.920 6.775 -16.149 1.00 91.00 264 THR A N 1
ATOM 2052 C CA . THR A 1 264 ? 4.119 6.143 -14.834 1.00 91.00 264 THR A CA 1
ATOM 2053 C C . THR A 1 264 ? 5.487 6.490 -14.234 1.00 91.00 264 THR A C 1
ATOM 2055 O O . THR A 1 264 ? 5.583 6.799 -13.049 1.00 91.00 264 THR A O 1
ATOM 2058 N N . LEU A 1 265 ? 6.553 6.495 -15.042 1.00 88.25 265 LEU A N 1
ATOM 2059 C CA . LEU A 1 265 ? 7.890 6.917 -14.603 1.00 88.25 265 LEU A CA 1
ATOM 2060 C C . LEU A 1 265 ? 7.932 8.389 -14.180 1.00 88.25 265 LEU A C 1
ATOM 2062 O O . LEU A 1 265 ? 8.618 8.731 -13.217 1.00 88.25 265 LEU A O 1
ATOM 2066 N N . GLN A 1 266 ? 7.181 9.258 -14.861 1.00 86.00 266 GLN A N 1
ATOM 2067 C CA . GLN A 1 266 ? 7.087 10.677 -14.506 1.00 86.00 266 GLN A CA 1
ATOM 2068 C C . GLN A 1 266 ? 6.537 10.897 -13.091 1.00 86.00 266 GLN A C 1
ATOM 2070 O O . GLN A 1 266 ? 6.942 11.863 -12.449 1.00 86.00 266 GLN A O 1
ATOM 2075 N N . LEU A 1 267 ? 5.707 9.988 -12.561 1.00 87.62 267 LEU A N 1
ATOM 2076 C CA . LEU A 1 267 ? 5.231 10.054 -11.171 1.00 87.62 267 LEU A CA 1
ATOM 2077 C C . LEU A 1 267 ? 6.366 9.871 -10.146 1.00 87.62 267 LEU A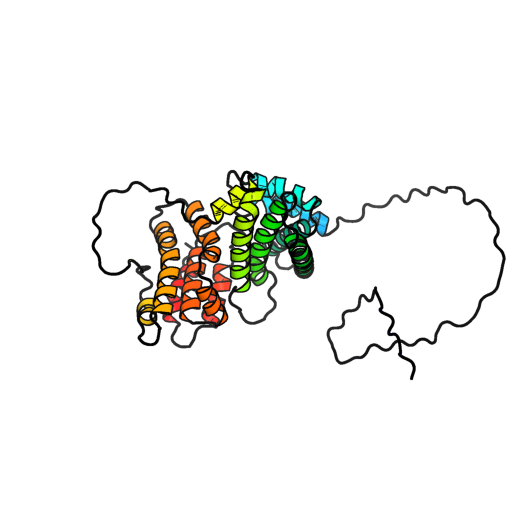 C 1
ATOM 2079 O O . LEU A 1 267 ? 6.298 10.413 -9.044 1.00 87.62 267 LEU A O 1
ATOM 2083 N N . LEU A 1 268 ? 7.424 9.131 -10.499 1.00 89.06 268 LEU A N 1
ATOM 2084 C CA . LEU A 1 268 ? 8.558 8.849 -9.610 1.00 89.06 268 LEU A CA 1
ATOM 2085 C C . LEU A 1 268 ? 9.617 9.958 -9.617 1.00 89.06 268 LEU A C 1
ATOM 2087 O O . LEU A 1 268 ? 10.363 10.113 -8.648 1.00 89.06 268 LEU A O 1
ATOM 2091 N N . TYR A 1 269 ? 9.686 10.748 -10.690 1.00 85.19 269 TYR A N 1
ATOM 2092 C CA . TYR A 1 269 ? 10.729 11.758 -10.872 1.00 85.19 269 TYR A CA 1
ATOM 2093 C C . TYR A 1 269 ? 10.749 12.844 -9.775 1.00 85.19 269 TYR A C 1
ATOM 2095 O O . TYR A 1 269 ? 11.826 13.090 -9.223 1.00 85.19 269 TYR A O 1
ATOM 2103 N N . PRO A 1 270 ? 9.614 13.457 -9.373 1.00 86.25 270 PRO A N 1
ATOM 2104 C CA . PRO A 1 270 ? 9.611 14.444 -8.293 1.00 86.25 270 PRO A CA 1
ATOM 2105 C C . PRO A 1 270 ? 10.102 13.871 -6.959 1.00 86.25 270 PRO A C 1
ATOM 2107 O O . PRO A 1 270 ? 10.829 14.540 -6.231 1.00 86.25 270 PRO A O 1
ATOM 2110 N N . ILE A 1 271 ? 9.748 12.616 -6.662 1.00 87.94 271 ILE A N 1
ATOM 2111 C CA . ILE A 1 271 ? 10.133 11.911 -5.428 1.00 87.94 271 ILE A CA 1
ATOM 2112 C C . ILE A 1 271 ? 11.648 11.732 -5.379 1.00 87.94 271 ILE A C 1
ATOM 2114 O O . ILE A 1 271 ? 12.303 12.086 -4.400 1.00 87.94 271 ILE A O 1
ATOM 2118 N N . LEU A 1 272 ? 12.217 11.223 -6.468 1.00 86.44 272 LEU A N 1
ATOM 2119 C CA . LEU A 1 272 ? 13.654 11.052 -6.604 1.00 86.44 272 LEU A CA 1
ATOM 2120 C C . LEU A 1 272 ? 14.405 12.387 -6.527 1.00 86.44 272 LEU A C 1
ATOM 2122 O O . LEU A 1 272 ? 15.443 12.471 -5.871 1.00 86.44 272 LEU A O 1
ATOM 2126 N N . SER A 1 273 ? 13.899 13.424 -7.200 1.00 84.56 273 SER A N 1
ATOM 2127 C CA . SER A 1 273 ? 14.491 14.762 -7.145 1.00 84.56 273 SER A CA 1
ATOM 2128 C C . SER A 1 273 ? 14.504 15.287 -5.711 1.00 84.56 273 SER A C 1
ATOM 2130 O O . SER A 1 273 ? 15.539 15.756 -5.245 1.00 84.56 273 SER A O 1
ATOM 2132 N N . ALA A 1 274 ? 13.389 15.152 -4.989 1.00 85.81 274 ALA A N 1
ATOM 2133 C CA . ALA A 1 274 ? 13.286 15.555 -3.591 1.00 85.81 274 ALA A CA 1
ATOM 2134 C C . ALA A 1 274 ? 14.281 14.818 -2.690 1.00 85.81 274 ALA A C 1
ATOM 2136 O O . ALA A 1 274 ? 14.961 15.462 -1.893 1.00 85.81 274 ALA A O 1
ATOM 2137 N N . LEU A 1 275 ? 14.410 13.497 -2.853 1.00 84.38 275 LEU A N 1
ATOM 2138 C CA . LEU A 1 275 ? 15.359 12.677 -2.096 1.00 84.38 275 LEU A CA 1
ATOM 2139 C C . LEU A 1 275 ? 16.815 13.075 -2.357 1.00 84.38 275 LEU A C 1
ATOM 2141 O O . LEU A 1 275 ? 17.607 13.137 -1.424 1.00 84.38 275 LEU A O 1
ATOM 2145 N N . ARG A 1 276 ? 17.172 13.380 -3.609 1.00 82.94 276 ARG A N 1
ATOM 2146 C CA . ARG A 1 276 ? 18.548 13.751 -3.967 1.00 82.94 276 ARG A CA 1
ATOM 2147 C C . ARG A 1 276 ? 18.934 15.152 -3.530 1.00 82.94 276 ARG A C 1
ATOM 2149 O O . ARG A 1 276 ? 20.050 15.363 -3.070 1.00 82.94 276 ARG A O 1
ATOM 2156 N N . THR A 1 277 ? 18.054 16.124 -3.747 1.00 84.38 277 THR A N 1
ATOM 2157 C CA . THR A 1 277 ? 18.388 17.530 -3.492 1.00 84.38 277 THR A CA 1
ATOM 2158 C C . THR A 1 277 ? 18.019 17.971 -2.081 1.00 84.38 277 THR A C 1
ATOM 2160 O O . THR A 1 277 ? 18.346 19.092 -1.707 1.00 84.38 277 THR A O 1
ATOM 2163 N N . GLY A 1 278 ? 17.263 17.159 -1.335 1.00 82.75 278 GLY A N 1
ATOM 2164 C CA . GLY A 1 278 ? 16.646 17.577 -0.077 1.00 82.75 278 GLY A CA 1
ATOM 2165 C C . GLY A 1 278 ? 15.683 18.755 -0.256 1.00 82.75 278 GLY A C 1
ATOM 2166 O O . GLY A 1 278 ? 15.523 19.555 0.660 1.00 82.75 278 GLY A O 1
ATOM 2167 N N . SER A 1 279 ? 15.080 18.912 -1.445 1.00 84.94 279 SER A N 1
ATOM 2168 C CA . SER A 1 279 ? 14.231 20.080 -1.752 1.00 84.94 279 SER A CA 1
ATOM 2169 C C . SER A 1 279 ? 12.922 20.080 -0.973 1.00 84.94 279 SER A C 1
ATOM 2171 O O . SER A 1 279 ? 12.369 21.146 -0.732 1.00 84.94 279 SER A O 1
ATOM 2173 N N . HIS A 1 280 ? 12.445 18.910 -0.545 1.00 84.81 280 HIS A N 1
ATOM 2174 C CA . HIS A 1 280 ? 11.226 18.774 0.241 1.00 84.81 280 HIS A CA 1
ATOM 2175 C C . HIS A 1 280 ? 11.493 18.048 1.566 1.00 84.81 280 HIS A C 1
ATOM 2177 O O . HIS A 1 280 ? 12.380 17.194 1.640 1.00 84.81 280 HIS A O 1
ATOM 2183 N N . PRO A 1 281 ? 10.700 18.330 2.615 1.00 83.50 281 PRO A N 1
ATOM 2184 C CA . PRO A 1 281 ? 10.732 17.554 3.849 1.00 83.50 281 PRO A CA 1
ATOM 2185 C C . PRO A 1 281 ? 10.406 16.071 3.617 1.00 83.50 281 PRO A C 1
ATOM 2187 O O . PRO A 1 281 ? 9.576 15.733 2.777 1.00 83.50 281 PRO A O 1
ATOM 2190 N N . ILE A 1 282 ? 10.954 15.178 4.447 1.00 80.25 282 ILE A N 1
ATOM 2191 C CA . ILE A 1 282 ? 10.756 13.722 4.307 1.00 80.25 282 ILE A CA 1
ATOM 2192 C C . ILE A 1 282 ? 9.279 13.283 4.336 1.00 80.25 282 ILE A C 1
ATOM 2194 O O . ILE A 1 282 ? 8.905 12.311 3.678 1.00 80.25 282 ILE A O 1
ATOM 2198 N N . HIS A 1 283 ? 8.412 14.011 5.053 1.00 79.81 283 HIS A N 1
ATOM 2199 C CA . HIS A 1 283 ? 6.980 13.701 5.104 1.00 79.81 283 HIS A CA 1
ATOM 2200 C C . HIS A 1 283 ? 6.294 13.876 3.741 1.00 79.81 283 HIS A C 1
ATOM 2202 O O . HIS A 1 283 ? 5.385 13.111 3.428 1.00 79.81 283 HIS A O 1
ATOM 2208 N N . TRP A 1 284 ? 6.758 14.820 2.914 1.00 84.88 284 TRP A N 1
ATOM 2209 C CA . TRP A 1 284 ? 6.261 15.011 1.553 1.00 84.88 284 TRP A CA 1
ATOM 2210 C C . TRP A 1 284 ? 6.602 13.794 0.689 1.00 84.88 284 TRP A C 1
ATOM 2212 O O . TRP A 1 284 ? 5.726 13.215 0.050 1.00 84.88 284 TRP A O 1
ATOM 2222 N N . THR A 1 285 ? 7.855 13.328 0.748 1.00 84.44 285 THR A N 1
ATOM 2223 C CA . THR A 1 285 ? 8.310 12.129 0.025 1.00 84.44 285 THR A CA 1
ATOM 2224 C C . THR A 1 285 ? 7.497 10.903 0.434 1.00 84.44 285 THR A C 1
ATOM 2226 O O . THR A 1 285 ? 7.029 10.151 -0.421 1.00 84.44 285 THR A O 1
ATOM 2229 N N . ARG A 1 286 ? 7.265 10.729 1.741 1.00 83.31 286 ARG A N 1
ATOM 2230 C CA . ARG A 1 286 ? 6.442 9.640 2.284 1.00 83.31 286 ARG A CA 1
ATOM 2231 C C . ARG A 1 286 ? 5.014 9.675 1.742 1.00 83.31 286 ARG A C 1
ATOM 2233 O O . ARG A 1 286 ? 4.515 8.637 1.322 1.00 83.31 286 ARG A O 1
ATOM 2240 N N . GLN A 1 287 ? 4.367 10.840 1.737 1.00 83.12 287 GLN A N 1
ATOM 2241 C CA . GLN A 1 287 ? 3.010 10.990 1.200 1.00 83.12 287 GLN A CA 1
ATOM 2242 C C . GLN A 1 287 ? 2.953 10.638 -0.289 1.00 83.12 287 GLN A C 1
ATOM 2244 O O . GLN A 1 287 ? 2.111 9.843 -0.696 1.00 83.12 287 GLN A O 1
ATOM 2249 N N . ARG A 1 288 ? 3.902 11.138 -1.090 1.00 85.88 288 ARG A N 1
ATOM 2250 C CA . ARG A 1 288 ? 3.986 10.834 -2.527 1.00 85.88 288 ARG A CA 1
ATOM 2251 C C . ARG A 1 288 ? 4.175 9.338 -2.803 1.00 85.88 288 ARG A C 1
ATOM 2253 O O . ARG A 1 288 ? 3.533 8.787 -3.693 1.00 85.88 288 ARG A O 1
ATOM 2260 N N . LEU A 1 289 ? 5.024 8.668 -2.025 1.00 87.81 289 LEU A N 1
ATOM 2261 C CA . LEU A 1 289 ? 5.254 7.223 -2.135 1.00 87.81 289 LEU A CA 1
ATOM 2262 C C . LEU A 1 289 ? 4.038 6.389 -1.713 1.00 87.81 289 LEU A C 1
ATOM 2264 O O . LEU A 1 289 ? 3.785 5.336 -2.303 1.00 87.81 289 LEU A O 1
ATOM 2268 N N . LEU A 1 290 ? 3.292 6.849 -0.706 1.00 84.94 290 LEU A N 1
ATOM 2269 C CA . LEU A 1 290 ? 2.055 6.209 -0.263 1.00 84.94 290 LEU A CA 1
ATOM 2270 C C . LEU A 1 290 ? 0.931 6.363 -1.286 1.00 84.94 290 LEU A C 1
ATOM 2272 O O . LEU A 1 290 ? 0.197 5.406 -1.486 1.00 84.94 290 LEU A O 1
ATOM 2276 N N . ALA A 1 291 ? 0.829 7.509 -1.957 1.00 86.25 291 ALA A N 1
ATOM 2277 C CA . ALA A 1 291 ? -0.194 7.774 -2.967 1.00 86.25 291 ALA A CA 1
ATOM 2278 C C . ALA A 1 291 ? 0.098 7.119 -4.333 1.00 86.25 291 ALA A C 1
ATOM 2280 O O . ALA A 1 291 ? -0.820 6.866 -5.108 1.00 86.25 291 ALA A O 1
ATOM 2281 N N . PHE A 1 292 ? 1.357 6.784 -4.644 1.00 90.00 292 PHE A N 1
ATOM 2282 C CA . PHE A 1 292 ? 1.737 6.214 -5.946 1.00 90.00 292 PHE A CA 1
ATOM 2283 C C . PHE A 1 292 ? 0.878 5.014 -6.419 1.00 90.00 292 PHE A C 1
ATOM 2285 O O . PHE A 1 292 ? 0.473 5.013 -7.585 1.00 90.00 292 PHE A O 1
ATOM 2292 N N . PRO A 1 293 ? 0.546 4.004 -5.583 1.00 89.38 293 PRO A N 1
ATOM 2293 C CA . PRO A 1 293 ? -0.292 2.881 -6.015 1.00 89.38 293 PRO A CA 1
ATOM 2294 C C . PRO A 1 293 ? -1.734 3.266 -6.380 1.00 89.38 293 PRO A C 1
ATOM 2296 O O . PRO A 1 293 ? -2.403 2.507 -7.082 1.00 89.38 293 PRO A O 1
ATOM 2299 N N . GLU A 1 294 ? -2.223 4.416 -5.912 1.00 86.25 294 GLU A N 1
ATOM 2300 C CA . GLU A 1 294 ? -3.553 4.940 -6.247 1.00 86.25 294 GLU A CA 1
ATOM 2301 C C . GLU A 1 294 ? -3.557 5.622 -7.622 1.00 86.25 294 GLU A C 1
ATOM 2303 O O . GLU A 1 294 ? -4.542 5.531 -8.356 1.00 86.25 294 GLU A O 1
ATOM 2308 N N . GLU A 1 295 ? -2.425 6.221 -7.992 1.00 85.06 295 GLU A N 1
ATOM 2309 C CA . GLU A 1 295 ? -2.253 7.096 -9.160 1.00 85.06 295 GLU A CA 1
ATOM 2310 C C . GLU A 1 295 ? -1.737 6.367 -10.404 1.00 85.06 295 GLU A C 1
ATOM 2312 O O . GLU A 1 295 ? -1.969 6.780 -11.542 1.00 85.06 295 GLU A O 1
ATOM 2317 N N . ILE A 1 296 ? -1.055 5.238 -10.214 1.00 89.06 296 ILE A N 1
ATOM 2318 C CA . ILE A 1 296 ? -0.622 4.392 -11.324 1.00 89.06 296 ILE A CA 1
ATOM 2319 C C . ILE A 1 296 ? -1.834 3.955 -12.172 1.00 89.06 296 ILE A C 1
ATOM 2321 O O . ILE A 1 296 ? -2.839 3.505 -11.614 1.00 89.06 296 ILE A O 1
ATOM 2325 N N . PRO A 1 297 ? -1.781 4.018 -13.516 1.00 91.31 297 PRO A N 1
ATOM 2326 C CA . PRO A 1 297 ? -2.930 3.660 -14.347 1.00 91.31 297 PRO A CA 1
ATOM 2327 C C . PRO A 1 297 ? -3.339 2.183 -14.229 1.00 91.31 297 PRO A C 1
ATOM 2329 O O . PRO A 1 297 ? -2.513 1.290 -14.020 1.00 91.31 297 PRO A O 1
ATOM 2332 N N . SER A 1 298 ? -4.624 1.877 -14.433 1.00 92.12 298 SER A N 1
ATOM 2333 C CA . SER A 1 298 ? -5.131 0.494 -14.380 1.00 92.12 298 SER A CA 1
ATOM 2334 C C . SER A 1 298 ? -4.496 -0.425 -15.421 1.00 92.12 298 SER A C 1
ATOM 2336 O O . SER A 1 298 ? -4.186 -1.572 -15.104 1.00 92.12 298 SER A O 1
ATOM 2338 N N . ALA A 1 299 ? -4.218 0.097 -16.617 1.00 94.88 299 ALA A N 1
ATOM 2339 C CA . ALA A 1 299 ? -3.507 -0.624 -17.668 1.00 94.88 299 ALA A CA 1
ATOM 2340 C C . ALA A 1 299 ? -2.093 -1.041 -17.233 1.00 94.88 299 ALA A C 1
ATOM 2342 O O . ALA A 1 299 ? -1.663 -2.150 -17.531 1.00 94.88 299 ALA A O 1
ATOM 2343 N N . MET A 1 300 ? -1.393 -0.195 -16.470 1.00 95.00 300 MET A N 1
ATOM 2344 C CA . MET A 1 300 ? -0.066 -0.517 -15.942 1.00 95.00 300 MET A CA 1
ATOM 2345 C C . MET A 1 300 ? -0.143 -1.649 -14.908 1.00 95.00 300 MET A C 1
ATOM 2347 O O . MET A 1 300 ? 0.688 -2.549 -14.915 1.00 95.00 300 MET A O 1
ATOM 2351 N N . VAL A 1 301 ? -1.189 -1.668 -14.074 1.00 95.25 301 VAL A N 1
ATOM 2352 C CA . VAL A 1 301 ? -1.449 -2.784 -13.145 1.00 95.25 301 VAL A CA 1
ATOM 2353 C C . VAL A 1 301 ? -1.751 -4.090 -13.891 1.00 95.25 301 VAL A C 1
ATOM 2355 O O . VAL A 1 301 ? -1.322 -5.149 -13.441 1.00 95.25 301 VAL A O 1
ATOM 2358 N N . GLY A 1 302 ? -2.434 -4.025 -15.039 1.00 96.38 302 GLY A N 1
ATOM 2359 C CA . GLY A 1 302 ? -2.612 -5.181 -15.927 1.00 96.38 302 GLY A CA 1
ATOM 2360 C C . GLY A 1 302 ? -1.280 -5.724 -16.451 1.00 96.38 302 GLY A C 1
ATOM 2361 O O . GLY A 1 302 ? -1.030 -6.921 -16.368 1.00 96.38 302 GLY A O 1
ATOM 2362 N N . LEU A 1 303 ? -0.369 -4.843 -16.876 1.00 96.75 303 LEU A N 1
ATOM 2363 C CA . LEU A 1 303 ? 0.973 -5.241 -17.321 1.00 96.75 303 LEU A CA 1
ATOM 2364 C C . LEU A 1 303 ? 1.808 -5.889 -16.202 1.00 96.75 303 LEU A C 1
ATOM 2366 O O . LEU A 1 303 ? 2.575 -6.814 -16.463 1.00 96.75 303 LEU A O 1
ATOM 2370 N N . LEU A 1 304 ? 1.639 -5.457 -14.947 1.00 96.38 304 LEU A N 1
ATOM 2371 C CA . LEU A 1 304 ? 2.275 -6.110 -13.793 1.00 96.38 304 LEU A CA 1
ATOM 2372 C C . LEU A 1 304 ? 1.751 -7.536 -13.569 1.00 96.38 304 LEU A C 1
ATOM 2374 O O . LEU A 1 304 ? 2.526 -8.423 -13.215 1.00 96.38 304 LEU A O 1
ATOM 2378 N N . GLU A 1 305 ? 0.455 -7.768 -13.786 1.00 95.56 305 GLU A N 1
ATOM 2379 C CA . GLU A 1 305 ? -0.157 -9.101 -13.708 1.00 95.56 305 GLU A CA 1
ATOM 2380 C C . GLU A 1 305 ? 0.326 -10.015 -14.841 1.00 95.56 305 GLU A C 1
ATOM 2382 O O . GLU A 1 305 ? 0.612 -11.190 -14.608 1.00 95.56 305 GLU A O 1
ATOM 2387 N N . GLU A 1 306 ? 0.514 -9.452 -16.036 1.00 96.12 306 GLU A N 1
ATOM 2388 C CA . GLU A 1 306 ? 1.123 -10.116 -17.196 1.00 96.12 306 GLU A CA 1
ATOM 2389 C C . GLU A 1 306 ? 2.642 -10.326 -17.054 1.00 96.12 306 GLU A C 1
ATOM 2391 O O . GLU A 1 306 ? 3.253 -10.966 -17.910 1.00 96.12 306 GLU A O 1
ATOM 2396 N N . LYS A 1 307 ? 3.259 -9.825 -15.972 1.00 96.00 307 LYS A N 1
ATOM 2397 C CA . LYS A 1 307 ? 4.711 -9.862 -15.723 1.00 96.00 307 LYS A CA 1
ATOM 2398 C C . LYS A 1 307 ? 5.529 -9.223 -16.850 1.00 96.00 307 LYS A C 1
ATOM 2400 O O . LYS A 1 307 ? 6.625 -9.674 -17.174 1.00 96.00 307 LYS A O 1
ATOM 2405 N N . ASP A 1 308 ? 5.002 -8.155 -17.439 1.00 95.75 308 ASP A N 1
ATOM 2406 C CA . ASP A 1 308 ? 5.706 -7.368 -18.446 1.00 95.75 308 ASP A CA 1
ATOM 2407 C C . ASP A 1 308 ? 7.003 -6.780 -17.862 1.00 95.75 308 ASP A C 1
ATOM 2409 O O . ASP A 1 308 ? 6.979 -6.052 -16.869 1.00 95.75 308 ASP A O 1
ATOM 2413 N N . ALA A 1 309 ? 8.147 -7.091 -18.477 1.00 95.06 309 ALA A N 1
ATOM 2414 C CA . ALA A 1 309 ? 9.464 -6.766 -17.924 1.00 95.06 309 ALA A CA 1
ATOM 2415 C C . ALA A 1 309 ? 9.681 -5.253 -17.723 1.00 95.06 309 ALA A C 1
ATOM 2417 O O . ALA A 1 309 ? 10.224 -4.829 -16.698 1.00 95.06 309 ALA A O 1
ATOM 2418 N N . LEU A 1 310 ? 9.188 -4.419 -18.649 1.00 93.81 310 LEU A N 1
ATOM 2419 C CA . LEU A 1 310 ? 9.234 -2.962 -18.508 1.00 93.81 310 LEU A CA 1
ATOM 2420 C C . LEU A 1 310 ? 8.387 -2.501 -17.321 1.00 93.81 310 LEU A C 1
ATOM 2422 O O . LEU A 1 310 ? 8.877 -1.732 -16.490 1.00 93.81 310 LEU A O 1
ATOM 2426 N N . ALA A 1 311 ? 7.158 -3.002 -17.191 1.00 96.00 311 ALA A N 1
ATOM 2427 C CA . ALA A 1 311 ? 6.294 -2.659 -16.068 1.00 96.00 311 ALA A CA 1
ATOM 2428 C C . ALA A 1 311 ? 6.909 -3.056 -14.719 1.00 96.00 311 ALA A C 1
ATOM 2430 O O . ALA A 1 311 ? 6.955 -2.238 -13.796 1.00 96.00 311 ALA A O 1
ATOM 2431 N N . LEU A 1 312 ? 7.442 -4.278 -14.622 1.00 97.00 312 LEU A N 1
ATOM 2432 C CA . LEU A 1 312 ? 8.129 -4.773 -13.426 1.00 97.00 312 LEU A CA 1
ATOM 2433 C C . LEU A 1 312 ? 9.356 -3.917 -13.083 1.00 97.00 312 LEU A C 1
ATOM 2435 O O . LEU A 1 312 ? 9.584 -3.610 -11.914 1.00 97.00 312 LEU A O 1
ATOM 2439 N N . SER A 1 313 ? 10.116 -3.470 -14.087 1.00 94.88 313 SER A N 1
ATOM 2440 C CA . SER A 1 313 ? 11.304 -2.641 -13.867 1.00 94.88 313 SER A CA 1
ATOM 2441 C C . SER A 1 313 ? 10.938 -1.250 -13.334 1.00 94.88 313 SER A C 1
ATOM 2443 O O . SER A 1 313 ? 11.623 -0.711 -12.462 1.00 94.88 313 SER A O 1
ATOM 2445 N N . ILE A 1 314 ? 9.824 -0.678 -13.798 1.00 94.44 314 ILE A N 1
ATOM 2446 C CA . ILE A 1 314 ? 9.299 0.599 -13.302 1.00 94.44 314 ILE A CA 1
ATOM 2447 C C . ILE A 1 314 ? 8.831 0.440 -11.855 1.00 94.44 314 ILE A C 1
ATOM 2449 O O . ILE A 1 314 ? 9.138 1.276 -11.004 1.00 94.44 314 ILE A O 1
ATOM 2453 N N . LEU A 1 315 ? 8.159 -0.671 -11.546 1.00 96.25 315 LEU A N 1
ATOM 2454 C CA . LEU A 1 315 ? 7.751 -0.985 -10.181 1.00 96.25 315 LEU A CA 1
ATOM 2455 C C . LEU A 1 315 ? 8.956 -1.191 -9.245 1.00 96.25 315 LEU A C 1
ATOM 2457 O O . LEU A 1 315 ? 8.924 -0.750 -8.098 1.00 96.25 315 LEU A O 1
ATOM 2461 N N . ALA A 1 316 ? 10.047 -1.787 -9.728 1.00 95.62 316 ALA A N 1
ATOM 2462 C CA . ALA A 1 316 ? 11.270 -1.936 -8.942 1.00 95.62 316 ALA A CA 1
ATOM 2463 C C . ALA A 1 316 ? 11.874 -0.579 -8.552 1.00 95.62 316 ALA A C 1
ATOM 2465 O O . ALA A 1 316 ? 12.347 -0.414 -7.430 1.00 95.62 316 ALA A O 1
ATOM 2466 N N . ARG A 1 317 ? 11.796 0.422 -9.440 1.00 92.94 317 ARG A N 1
ATOM 2467 C CA . ARG A 1 317 ? 12.243 1.794 -9.147 1.00 92.94 317 ARG A CA 1
ATOM 2468 C C . ARG A 1 317 ? 11.381 2.455 -8.080 1.00 92.94 317 ARG A C 1
ATOM 2470 O O . ARG A 1 317 ? 11.921 3.104 -7.190 1.00 92.94 317 ARG A O 1
ATOM 2477 N N . TYR A 1 318 ? 10.064 2.247 -8.126 1.00 94.31 318 TYR A N 1
ATOM 2478 C CA . TYR A 1 318 ? 9.169 2.682 -7.051 1.00 94.31 318 TYR A CA 1
ATOM 2479 C C . TYR A 1 318 ? 9.596 2.093 -5.700 1.00 94.31 318 TYR A C 1
ATOM 2481 O O . TYR A 1 318 ? 9.764 2.838 -4.735 1.00 94.31 318 TYR A O 1
ATOM 2489 N N . TYR A 1 319 ? 9.842 0.781 -5.633 1.00 94.69 319 TYR A N 1
ATOM 2490 C CA . TYR A 1 319 ? 10.282 0.145 -4.391 1.00 94.69 319 TYR A CA 1
ATOM 2491 C C . TYR A 1 319 ? 11.670 0.582 -3.936 1.00 94.69 319 TYR A C 1
ATOM 2493 O O . TYR A 1 319 ? 11.904 0.671 -2.733 1.00 94.69 319 TYR A O 1
ATOM 2501 N N . ALA A 1 320 ? 12.566 0.909 -4.865 1.00 92.19 320 ALA A N 1
ATOM 2502 C CA . ALA A 1 320 ? 13.883 1.429 -4.525 1.00 92.19 320 ALA A CA 1
ATOM 2503 C C . ALA A 1 320 ? 13.769 2.789 -3.824 1.00 92.19 320 ALA A C 1
ATOM 2505 O O . ALA A 1 320 ? 14.370 2.989 -2.772 1.00 92.19 320 ALA A O 1
ATOM 2506 N N . LEU A 1 321 ? 12.911 3.680 -4.337 1.00 90.75 321 LEU A N 1
ATOM 2507 C CA . LEU A 1 321 ? 12.598 4.957 -3.688 1.00 90.75 321 LEU A CA 1
ATOM 2508 C C . LEU A 1 321 ? 11.865 4.766 -2.355 1.00 90.75 321 LEU A C 1
ATOM 2510 O O . LEU A 1 321 ? 12.142 5.481 -1.394 1.00 90.75 321 LEU A O 1
ATOM 2514 N N . LEU A 1 322 ? 10.957 3.787 -2.275 1.00 90.38 322 LEU A N 1
ATOM 2515 C CA . LEU A 1 322 ? 10.280 3.430 -1.028 1.00 90.38 322 LEU A CA 1
ATOM 2516 C C . LEU A 1 322 ? 11.282 2.990 0.047 1.00 90.38 322 LEU A C 1
ATOM 2518 O O . LEU A 1 322 ? 11.131 3.345 1.213 1.00 90.38 322 LEU A O 1
ATOM 2522 N N . GLY A 1 323 ? 12.333 2.272 -0.356 1.00 88.38 323 GLY A N 1
ATOM 2523 C CA . GLY A 1 323 ? 13.406 1.804 0.518 1.00 88.38 323 GLY A CA 1
ATOM 2524 C C . GLY A 1 323 ? 14.242 2.910 1.160 1.00 88.38 323 GLY A C 1
ATOM 2525 O O . GLY A 1 323 ? 14.878 2.640 2.178 1.00 88.38 323 GLY A O 1
ATOM 2526 N N . CYS A 1 324 ? 14.218 4.134 0.626 1.00 85.44 324 CYS A N 1
ATOM 2527 C CA . CYS A 1 324 ? 14.875 5.303 1.224 1.00 85.44 324 CYS A CA 1
ATOM 2528 C C . CYS A 1 324 ? 14.101 5.875 2.427 1.00 85.44 324 CYS A C 1
ATOM 2530 O O . CYS A 1 324 ? 14.623 6.701 3.170 1.00 85.44 324 CYS A O 1
ATOM 2532 N N . VAL A 1 325 ? 12.846 5.465 2.649 1.00 82.69 325 VAL A N 1
ATOM 2533 C CA . VAL A 1 325 ? 12.073 5.883 3.827 1.00 82.69 325 VAL A CA 1
ATOM 2534 C C . VAL A 1 325 ? 12.319 4.889 4.963 1.00 82.69 325 VAL A C 1
ATOM 2536 O O . VAL A 1 325 ? 11.830 3.761 4.934 1.00 82.69 325 VAL A O 1
ATOM 2539 N N . LYS A 1 326 ? 13.094 5.306 5.970 1.00 82.00 326 LYS A N 1
ATOM 2540 C CA . LYS A 1 326 ? 13.474 4.480 7.130 1.00 82.00 326 LYS A CA 1
ATOM 2541 C C . LYS A 1 326 ? 12.631 4.786 8.371 1.00 82.00 326 LYS A C 1
ATOM 2543 O O . LYS A 1 326 ? 12.025 5.848 8.479 1.00 82.00 326 LYS A O 1
ATOM 2548 N N . GLY A 1 327 ? 12.656 3.865 9.338 1.00 81.69 327 GLY A N 1
ATOM 2549 C CA . GLY A 1 327 ? 12.069 4.060 10.673 1.00 81.69 327 GLY A CA 1
ATOM 2550 C C . GLY A 1 327 ? 10.585 3.707 10.792 1.00 81.69 327 GLY A C 1
ATOM 2551 O O . GLY A 1 327 ? 9.987 3.923 11.841 1.00 81.69 327 GLY A O 1
ATOM 2552 N N . GLU A 1 328 ? 9.993 3.142 9.744 1.00 85.94 328 GLU A N 1
ATOM 2553 C CA . GLU A 1 328 ? 8.582 2.771 9.698 1.00 85.94 328 GLU A CA 1
ATOM 2554 C C . GLU A 1 328 ? 8.451 1.250 9.609 1.00 85.94 328 GLU A C 1
ATOM 2556 O O . GLU A 1 328 ? 8.851 0.655 8.610 1.00 85.94 328 GLU A O 1
ATOM 2561 N N . TRP A 1 329 ? 7.867 0.613 10.629 1.00 91.06 329 TRP A N 1
ATOM 2562 C CA . TRP A 1 329 ? 7.756 -0.854 10.685 1.00 91.06 329 TRP A CA 1
ATOM 2563 C C . TRP A 1 329 ? 7.022 -1.438 9.469 1.00 91.06 329 TRP A C 1
ATOM 2565 O O . TRP A 1 329 ? 7.386 -2.491 8.966 1.00 91.06 329 TRP A O 1
ATOM 2575 N N . TRP A 1 330 ? 6.023 -0.720 8.950 1.00 87.69 330 TRP A N 1
ATOM 2576 C CA . TRP A 1 330 ? 5.203 -1.130 7.809 1.00 87.69 330 TRP A CA 1
ATOM 2577 C C . TRP A 1 330 ? 5.889 -0.913 6.441 1.00 87.69 330 TRP A C 1
ATOM 2579 O O . TRP A 1 330 ? 5.322 -1.256 5.402 1.00 87.69 330 TRP A O 1
ATOM 2589 N N . LEU A 1 331 ? 7.106 -0.357 6.425 1.00 86.69 331 LEU A N 1
ATOM 2590 C CA . LEU A 1 331 ? 7.994 -0.292 5.256 1.00 86.69 331 LEU A CA 1
ATOM 2591 C C . LEU A 1 331 ? 9.239 -1.168 5.404 1.00 86.69 331 LEU A C 1
ATOM 2593 O O . LEU A 1 331 ? 9.955 -1.381 4.421 1.00 86.69 331 LEU A O 1
ATOM 2597 N N . ASP A 1 332 ? 9.513 -1.661 6.609 1.00 85.06 332 ASP A N 1
ATOM 2598 C CA . ASP A 1 332 ? 10.747 -2.373 6.892 1.00 85.06 332 ASP A CA 1
ATOM 2599 C C . ASP A 1 332 ? 10.828 -3.702 6.128 1.00 85.06 332 ASP A C 1
ATOM 2601 O O . ASP A 1 332 ? 9.836 -4.410 5.946 1.00 85.06 332 ASP A O 1
ATOM 2605 N N . GLY A 1 333 ? 12.010 -4.004 5.589 1.00 85.19 333 GLY A N 1
ATOM 2606 C CA . GLY A 1 333 ? 12.252 -5.165 4.721 1.00 85.19 333 GLY A CA 1
ATOM 2607 C C . GLY A 1 333 ? 11.512 -5.163 3.371 1.00 85.19 333 GLY A C 1
ATOM 2608 O O . GLY A 1 333 ? 11.819 -5.985 2.504 1.00 85.19 333 GLY A O 1
ATOM 2609 N N . ARG A 1 334 ? 10.580 -4.228 3.139 1.00 89.38 334 ARG A N 1
ATOM 2610 C CA . ARG A 1 334 ? 9.677 -4.244 1.983 1.00 89.38 334 ARG A CA 1
ATOM 2611 C C . ARG A 1 334 ? 10.386 -4.044 0.656 1.00 89.38 334 ARG A C 1
ATOM 2613 O O . ARG A 1 334 ? 10.200 -4.833 -0.265 1.00 89.38 334 ARG A O 1
ATOM 2620 N N . ALA A 1 335 ? 11.199 -2.996 0.556 1.00 91.56 335 ALA A N 1
ATOM 2621 C CA . ALA A 1 335 ? 11.933 -2.700 -0.670 1.00 91.56 335 ALA A CA 1
ATOM 2622 C C . ALA A 1 335 ? 12.825 -3.881 -1.080 1.00 91.56 335 ALA A C 1
ATOM 2624 O O . ALA A 1 335 ? 12.860 -4.255 -2.248 1.00 91.56 335 ALA A O 1
ATOM 2625 N N . GLY A 1 336 ? 13.477 -4.517 -0.100 1.00 92.19 336 GLY A N 1
ATOM 2626 C CA . GLY A 1 336 ? 14.266 -5.726 -0.310 1.00 92.19 336 GLY A CA 1
ATOM 2627 C C . GLY A 1 336 ? 13.422 -6.874 -0.856 1.00 92.19 336 GLY A C 1
ATOM 2628 O O . GLY A 1 336 ? 13.736 -7.391 -1.925 1.00 92.19 336 GLY A O 1
ATOM 2629 N N . TYR A 1 337 ? 12.344 -7.244 -0.160 1.00 93.06 337 TYR A N 1
ATOM 2630 C CA . TYR A 1 337 ? 11.445 -8.324 -0.582 1.00 93.06 337 TYR A CA 1
ATOM 2631 C C . TYR A 1 337 ? 10.930 -8.126 -2.016 1.00 93.06 337 TYR A C 1
ATOM 2633 O O . TYR A 1 337 ? 11.033 -9.027 -2.849 1.00 93.06 337 TYR A O 1
ATOM 2641 N N . GLU A 1 338 ? 10.431 -6.928 -2.321 1.00 95.25 338 GLU A N 1
ATOM 2642 C CA . GLU A 1 338 ? 9.810 -6.630 -3.610 1.00 95.25 338 GLU A CA 1
ATOM 2643 C C . GLU A 1 338 ? 10.841 -6.569 -4.740 1.00 95.25 338 GLU A C 1
ATOM 2645 O O . GLU A 1 338 ? 10.635 -7.186 -5.778 1.00 95.25 338 GLU A O 1
ATOM 2650 N N . ILE A 1 339 ? 11.980 -5.889 -4.563 1.00 95.75 339 ILE A N 1
ATOM 2651 C CA . ILE A 1 339 ? 12.983 -5.768 -5.635 1.00 95.75 339 ILE A CA 1
ATOM 2652 C C . ILE A 1 339 ? 13.601 -7.128 -5.968 1.00 95.75 339 ILE A C 1
ATOM 2654 O O . ILE A 1 339 ? 13.707 -7.454 -7.146 1.00 95.75 339 ILE A O 1
ATOM 2658 N N . HIS A 1 340 ? 13.965 -7.949 -4.975 1.00 94.62 340 HIS A N 1
ATOM 2659 C CA . HIS A 1 340 ? 14.498 -9.292 -5.248 1.00 94.62 340 HIS A CA 1
ATOM 2660 C C . HIS A 1 340 ? 13.454 -10.175 -5.936 1.00 94.62 340 HIS A C 1
ATOM 2662 O O . HIS A 1 340 ? 13.770 -10.892 -6.888 1.00 94.62 340 HIS A O 1
ATOM 2668 N N . GLY A 1 341 ? 12.199 -10.078 -5.494 1.00 94.69 341 GLY A N 1
ATOM 2669 C CA . GLY A 1 341 ? 11.075 -10.736 -6.138 1.00 94.69 341 GLY A CA 1
ATOM 2670 C C . GLY A 1 341 ? 10.918 -10.333 -7.603 1.00 94.69 341 GLY A C 1
ATOM 2671 O O . GLY A 1 341 ? 10.869 -11.196 -8.479 1.00 94.69 341 GLY A O 1
ATOM 2672 N N . LEU A 1 342 ? 10.907 -9.032 -7.891 1.00 96.62 342 LEU A N 1
ATOM 2673 C CA . LEU A 1 342 ? 10.792 -8.500 -9.250 1.00 96.62 342 LEU A CA 1
ATOM 2674 C C . LEU A 1 342 ? 11.976 -8.921 -10.123 1.00 96.62 342 LEU A C 1
ATOM 2676 O O . LEU A 1 342 ? 11.758 -9.352 -11.252 1.00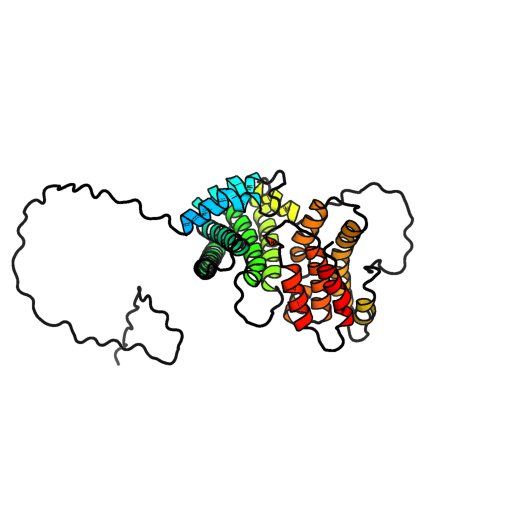 96.62 342 LEU A O 1
ATOM 2680 N N . THR A 1 343 ? 13.204 -8.881 -9.595 1.00 95.81 343 THR A N 1
ATOM 2681 C CA . THR A 1 343 ? 14.404 -9.374 -10.289 1.00 95.81 343 THR A CA 1
ATOM 2682 C C . THR A 1 343 ? 14.268 -10.851 -10.657 1.00 95.81 343 THR A C 1
ATOM 2684 O O . THR A 1 343 ? 14.615 -11.227 -11.772 1.00 95.81 343 THR A O 1
ATOM 2687 N N . SER A 1 344 ? 13.699 -11.685 -9.777 1.00 94.56 344 SER A N 1
ATOM 2688 C CA . SER A 1 344 ? 13.501 -13.120 -10.048 1.00 94.56 344 SER A CA 1
ATOM 2689 C C . SER A 1 344 ? 12.522 -13.420 -11.193 1.00 94.56 344 SER A C 1
ATOM 2691 O O . SER A 1 344 ? 12.502 -14.535 -11.709 1.00 94.56 344 SER A O 1
ATOM 2693 N N . LEU A 1 345 ? 11.709 -12.436 -11.591 1.00 95.94 345 LEU A N 1
ATOM 2694 C CA . LEU A 1 345 ? 10.760 -12.547 -12.700 1.00 95.94 345 LEU A CA 1
ATOM 2695 C C . LEU A 1 345 ? 11.305 -11.990 -14.021 1.00 95.94 345 LEU A C 1
ATOM 2697 O O . LEU A 1 345 ? 10.634 -12.122 -15.045 1.00 95.94 345 LEU A O 1
ATOM 2701 N N . MET A 1 346 ? 12.476 -11.349 -14.009 1.00 95.31 346 MET A N 1
ATOM 2702 C CA . MET A 1 346 ? 13.026 -10.713 -15.201 1.00 95.31 346 MET A CA 1
ATOM 2703 C C . MET A 1 346 ? 13.523 -11.740 -16.230 1.00 95.31 346 MET A C 1
ATOM 2705 O O . MET A 1 346 ? 14.084 -12.771 -15.850 1.00 95.31 346 MET A O 1
ATOM 2709 N N . PRO A 1 347 ? 13.368 -11.470 -17.540 1.00 93.62 347 PRO A N 1
ATOM 2710 C CA . PRO A 1 347 ? 14.006 -12.269 -18.583 1.00 93.62 347 PRO A CA 1
ATOM 2711 C C . PRO A 1 347 ? 15.538 -12.193 -18.507 1.00 93.62 347 PRO A C 1
ATOM 2713 O O . PRO A 1 347 ? 16.099 -11.214 -18.016 1.00 93.62 347 PRO A O 1
ATOM 2716 N N . ALA A 1 348 ? 16.224 -13.187 -19.073 1.00 91.94 348 ALA A N 1
ATOM 2717 C CA . ALA A 1 348 ? 17.679 -13.139 -19.226 1.00 91.94 348 ALA A CA 1
ATOM 2718 C C . ALA A 1 348 ? 18.115 -11.894 -20.027 1.00 91.94 348 ALA A C 1
ATOM 2720 O O . ALA A 1 348 ? 17.469 -11.540 -21.019 1.00 91.94 348 ALA A O 1
ATOM 2721 N N . GLY A 1 349 ? 19.203 -11.238 -19.614 1.00 88.44 349 GLY A N 1
ATOM 2722 C CA . GLY A 1 349 ? 19.715 -10.015 -20.251 1.00 88.44 349 GLY A CA 1
ATOM 2723 C C . GLY A 1 349 ? 19.185 -8.703 -19.653 1.00 88.44 349 GLY A C 1
ATOM 2724 O O . GLY A 1 349 ? 19.602 -7.625 -20.080 1.00 88.44 349 GLY A O 1
ATOM 2725 N N . TRP A 1 350 ? 18.276 -8.769 -18.673 1.00 91.50 350 TRP A N 1
ATOM 2726 C CA . TRP A 1 350 ? 17.714 -7.602 -17.977 1.00 91.50 350 TRP A CA 1
ATOM 2727 C C . TRP A 1 350 ? 18.472 -7.230 -16.694 1.00 91.50 350 TRP A C 1
ATOM 2729 O O . TRP A 1 350 ? 18.037 -6.343 -15.958 1.00 91.50 350 TRP A O 1
ATOM 2739 N N . GLU A 1 351 ? 19.611 -7.869 -16.415 1.00 90.50 351 GLU A N 1
ATOM 2740 C CA . GLU A 1 351 ? 20.377 -7.687 -15.178 1.00 90.50 351 GLU A CA 1
ATOM 2741 C C . GLU A 1 351 ? 20.784 -6.216 -14.994 1.00 90.50 351 GLU A C 1
ATOM 2743 O O . GLU A 1 351 ? 20.519 -5.626 -13.948 1.00 90.50 351 GLU A O 1
ATOM 2748 N N . THR A 1 352 ? 21.298 -5.587 -16.058 1.00 89.69 352 THR A N 1
ATOM 2749 C CA . THR A 1 352 ? 21.724 -4.172 -16.056 1.00 89.69 352 THR A CA 1
ATOM 2750 C C . THR A 1 352 ? 20.591 -3.184 -15.760 1.00 89.69 352 THR A C 1
ATOM 2752 O O . THR A 1 352 ? 20.809 -2.119 -15.192 1.00 89.69 352 THR A O 1
ATOM 2755 N N . ILE A 1 353 ? 19.345 -3.536 -16.087 1.00 90.06 353 ILE A N 1
ATOM 2756 C CA . ILE A 1 353 ? 18.167 -2.677 -15.863 1.00 90.06 353 ILE A CA 1
ATOM 2757 C C . ILE A 1 353 ? 17.759 -2.680 -14.384 1.00 90.06 353 ILE A C 1
ATOM 2759 O O . ILE A 1 353 ? 17.112 -1.736 -13.910 1.00 90.06 353 ILE A O 1
ATOM 2763 N N . MET A 1 354 ? 18.128 -3.744 -13.665 1.00 92.56 354 MET A N 1
ATOM 2764 C CA . MET A 1 354 ? 17.853 -3.944 -12.244 1.00 92.56 354 MET A CA 1
ATOM 2765 C C . MET A 1 354 ? 19.011 -3.517 -11.338 1.00 92.56 354 MET A C 1
ATOM 2767 O O . MET A 1 354 ? 18.800 -3.393 -10.131 1.00 92.56 354 MET A O 1
ATOM 2771 N N . GLU A 1 355 ? 20.189 -3.215 -11.892 1.00 90.31 355 GLU A N 1
ATOM 2772 C CA . GLU A 1 355 ? 21.346 -2.719 -11.135 1.00 90.31 355 GLU A CA 1
ATOM 2773 C C . GLU A 1 355 ? 21.011 -1.466 -10.320 1.00 90.31 355 GLU A C 1
ATOM 2775 O O . GLU A 1 355 ? 21.301 -1.424 -9.125 1.00 90.31 355 GLU A O 1
ATOM 2780 N N . TRP A 1 356 ? 20.346 -0.471 -10.921 1.00 89.44 356 TRP A N 1
ATOM 2781 C CA . TRP A 1 356 ? 20.003 0.762 -10.207 1.00 89.44 356 TRP A CA 1
ATOM 2782 C C . TRP A 1 356 ? 19.062 0.511 -9.010 1.00 89.44 356 TRP A C 1
ATOM 2784 O O . TRP A 1 356 ? 19.453 0.861 -7.891 1.00 89.44 356 TRP A O 1
ATOM 2794 N N . PRO A 1 357 ? 17.891 -0.153 -9.162 1.00 91.31 357 PRO A N 1
ATOM 2795 C CA . PRO A 1 357 ? 17.048 -0.510 -8.017 1.00 91.31 357 PRO A CA 1
ATOM 2796 C C . PRO A 1 357 ? 17.780 -1.306 -6.927 1.00 91.31 357 PRO A C 1
ATOM 2798 O O . PRO A 1 357 ? 17.603 -1.028 -5.741 1.00 91.31 357 PRO A O 1
ATOM 2801 N N . LEU A 1 358 ? 18.619 -2.274 -7.314 1.00 91.19 358 LEU A N 1
ATOM 2802 C CA . LEU A 1 358 ? 19.378 -3.104 -6.374 1.00 91.19 358 LEU A CA 1
ATOM 2803 C C . LEU A 1 358 ? 20.450 -2.300 -5.626 1.00 91.19 358 LEU A C 1
ATOM 2805 O O . LEU A 1 358 ? 20.636 -2.494 -4.425 1.00 91.19 358 LEU A O 1
ATOM 2809 N N . SER A 1 359 ? 21.121 -1.362 -6.298 1.00 87.38 359 SER A N 1
ATOM 2810 C CA . SER A 1 359 ? 22.166 -0.535 -5.685 1.00 87.38 359 SER A CA 1
ATOM 2811 C C . SER A 1 359 ? 21.632 0.315 -4.527 1.00 87.38 359 SER A C 1
ATOM 2813 O O . SER A 1 359 ? 22.282 0.419 -3.484 1.00 87.38 359 SER A O 1
ATOM 2815 N N . LEU A 1 360 ? 20.405 0.837 -4.640 1.00 83.06 360 LEU A N 1
ATOM 2816 C CA . LEU A 1 360 ? 19.778 1.641 -3.588 1.00 83.06 360 LEU A CA 1
ATOM 2817 C C . LEU A 1 360 ? 19.469 0.844 -2.318 1.00 83.06 360 LEU A C 1
ATOM 2819 O O . LEU A 1 360 ? 19.470 1.415 -1.228 1.00 83.06 360 LEU A O 1
ATOM 2823 N N . LEU A 1 361 ? 19.273 -0.474 -2.424 1.00 81.12 361 LEU A N 1
ATOM 2824 C CA . LEU A 1 361 ? 19.149 -1.329 -1.242 1.00 81.12 361 LEU A CA 1
ATOM 2825 C C . LEU A 1 361 ? 20.468 -1.433 -0.473 1.00 81.12 361 LEU A C 1
ATOM 2827 O O . LEU A 1 361 ? 20.458 -1.460 0.755 1.00 81.12 361 LEU A O 1
ATOM 2831 N N . THR A 1 362 ? 21.593 -1.482 -1.192 1.00 71.94 362 THR A N 1
ATOM 2832 C CA . THR A 1 362 ? 22.931 -1.635 -0.597 1.00 71.94 362 THR A CA 1
ATOM 2833 C C . THR A 1 362 ? 23.478 -0.342 -0.008 1.00 71.94 362 THR A C 1
ATOM 2835 O O . THR A 1 362 ? 24.186 -0.378 0.994 1.00 71.94 362 THR A O 1
ATOM 2838 N N . LEU A 1 363 ? 23.134 0.800 -0.607 1.00 62.72 363 LEU A N 1
ATOM 2839 C CA . LEU A 1 363 ? 23.651 2.106 -0.200 1.00 62.72 363 LEU A CA 1
ATOM 2840 C C . LEU A 1 363 ? 23.016 2.630 1.089 1.00 62.72 363 LEU A C 1
ATOM 2842 O O . LEU A 1 363 ? 23.561 3.556 1.680 1.00 62.72 363 LEU A O 1
ATOM 2846 N N . GLY A 1 364 ? 21.901 2.041 1.539 1.00 52.38 364 GLY A N 1
ATOM 2847 C CA . GLY A 1 364 ? 21.292 2.363 2.829 1.00 52.38 364 GLY A CA 1
ATOM 2848 C C . GLY A 1 364 ? 21.027 3.856 3.047 1.00 52.38 364 GLY A C 1
ATOM 2849 O O . GLY A 1 364 ? 21.080 4.283 4.197 1.00 52.38 364 GLY A O 1
ATOM 2850 N N . MET A 1 365 ? 20.795 4.626 1.972 1.00 44.88 365 MET A N 1
ATOM 2851 C CA . MET A 1 365 ? 20.516 6.065 2.064 1.00 44.88 365 MET A CA 1
ATOM 2852 C C . MET A 1 365 ? 19.270 6.349 2.896 1.00 44.88 365 MET A C 1
ATOM 2854 O O . MET A 1 365 ? 18.278 5.585 2.758 1.00 44.88 365 MET A O 1
#

Foldseek 3Di:
DDDDDDDDDPDDPDDDPDPPDDDDDDPPDDDDDDDDDDDDDDDDDDPPPPPPPPPDPDDLLRVLLVLQQPPVLCQDPCCVPPLVCCRNPVQSVVCVVQVLSSLLSSLSSLLLVCLVPLPPPVSLVSSVVSLVSNVVRLVVCVVVDALVCLLVNLSSLVSNLLCLLRCCPRRDDPDAFAASLVSLVSVLVSVVSLVVCCVRQVVPPSSVVVVVLLDLPPPPPPDDDDDDDDDDDDPLDPVLQCVLVCVLVDPPDDPVNSVLLSVLSVLCVVLVVCVVPVPDDPSSSVSSLSNSSNPRDPVLSVCSNVLPLSSLLSVLSSLLSLLLDDDRSSSPCSNVSSLVSSVVSHDPPCVSSSCVSVVSNVVSD

InterPro domains:
  IPR053157 Sterol Uptake Control Transcription Regulator [PTHR47784] (7-360)

pLDDT: mean 79.33, std 21.95, range [29.27, 98.62]